Protein AF-A0A6A6L6F9-F1 (afdb_monomer_lite)

pLDDT: mean 71.96, std 20.96, range [25.17, 96.81]

Foldseek 3Di:
DDDDDDPDDDDPDLDPPDDDDDDDPDPCPRFDDDPQKTKDPWDDAPPDIDIDMDGDPDPADLKDKDWDWAALAPDNPADTDIDIGIFDGDPHNVLNVLCVVQLSVQLRHLCHVVRHHDPQSNQRSVVVSVVVVVVVVVVVCVVPPDDDDDDDGDDDDDDPLDCVDPVNVVVVCVVCVPDPPSDD

Organism: Hevea brasiliensis (NCBI:txid3981)

Radius of gyration: 21.28 Å; chains: 1; bounding box: 43×50×72 Å

Structure (mmCIF, N/CA/C/O backbone):
data_AF-A0A6A6L6F9-F1
#
_entry.id   AF-A0A6A6L6F9-F1
#
loop_
_atom_site.group_PDB
_atom_site.id
_atom_site.type_symbol
_atom_site.label_atom_id
_atom_site.label_alt_id
_atom_site.label_comp_id
_atom_site.label_asym_id
_atom_site.label_entity_id
_atom_site.label_seq_id
_atom_site.pdbx_PDB_ins_code
_atom_site.Cartn_x
_atom_site.Cartn_y
_atom_site.Cartn_z
_atom_site.occupancy
_atom_site.B_iso_or_equiv
_atom_site.auth_seq_id
_atom_site.auth_comp_id
_atom_site.auth_asym_id
_atom_site.auth_atom_id
_atom_site.pdbx_PDB_model_num
ATOM 1 N N . MET A 1 1 ? 24.048 13.902 35.502 1.00 36.66 1 MET A N 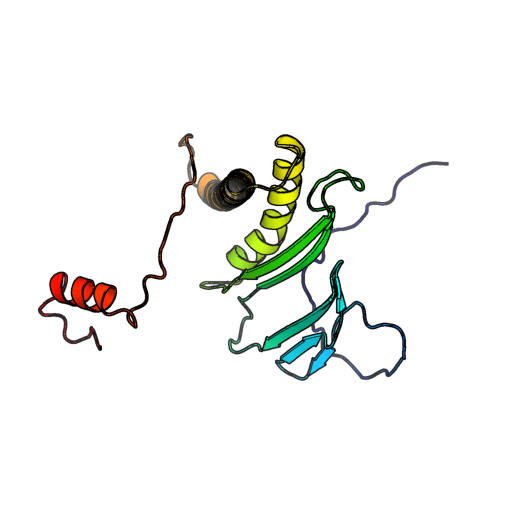1
ATOM 2 C CA . MET A 1 1 ? 22.699 13.418 35.144 1.00 36.66 1 MET A CA 1
ATOM 3 C C . MET A 1 1 ? 22.187 14.311 34.025 1.00 36.66 1 MET A C 1
ATOM 5 O O . MET A 1 1 ? 22.324 15.518 34.160 1.00 36.66 1 MET A O 1
ATOM 9 N N . VAL A 1 2 ? 21.656 13.693 32.963 1.00 32.69 2 VAL A N 1
ATOM 10 C CA . VAL A 1 2 ? 21.139 14.267 31.700 1.00 32.69 2 VAL A CA 1
ATOM 11 C C . VAL A 1 2 ? 22.195 14.807 30.720 1.00 32.69 2 VAL A C 1
ATOM 13 O O . VAL A 1 2 ? 22.786 15.854 30.943 1.00 32.69 2 VAL A O 1
ATOM 16 N N . SER A 1 3 ? 22.378 14.116 29.590 1.00 25.17 3 SER A N 1
ATOM 17 C CA . SER A 1 3 ? 21.984 14.681 28.291 1.00 25.17 3 SER A CA 1
ATOM 18 C C . SER A 1 3 ? 21.946 13.608 27.199 1.00 25.17 3 SER A C 1
ATOM 20 O O . SER A 1 3 ? 22.851 12.787 27.066 1.00 25.17 3 SER A O 1
ATOM 22 N N . ASN A 1 4 ? 20.834 13.629 26.469 1.00 33.66 4 ASN A N 1
ATOM 23 C CA . ASN A 1 4 ? 20.402 12.705 25.432 1.00 33.66 4 ASN A CA 1
ATOM 24 C C . ASN A 1 4 ? 21.404 12.617 24.278 1.00 33.66 4 ASN A C 1
ATOM 26 O O . ASN A 1 4 ? 21.709 13.621 23.636 1.00 33.66 4 ASN A O 1
ATOM 30 N N . THR A 1 5 ? 21.847 11.401 23.962 1.00 34.84 5 THR A N 1
ATOM 31 C CA . THR A 1 5 ? 22.550 11.137 22.705 1.00 34.84 5 THR A CA 1
ATOM 32 C C . THR A 1 5 ? 21.528 10.685 21.666 1.00 34.84 5 THR A C 1
ATOM 34 O O . THR A 1 5 ? 20.914 9.631 21.792 1.00 34.84 5 THR A O 1
ATOM 37 N N . LEU A 1 6 ? 21.324 11.570 20.693 1.00 34.16 6 LEU A N 1
ATOM 38 C CA . LEU A 1 6 ? 20.695 11.411 19.382 1.00 34.16 6 LEU A CA 1
ATOM 39 C C . LEU A 1 6 ? 20.474 9.945 18.927 1.00 34.16 6 LEU A C 1
ATOM 41 O O . LEU A 1 6 ? 21.418 9.253 18.547 1.00 34.16 6 LEU A O 1
ATOM 45 N N . MET A 1 7 ? 19.213 9.502 18.885 1.00 28.00 7 MET A N 1
ATOM 46 C CA . MET A 1 7 ? 18.790 8.324 18.116 1.00 28.00 7 MET A CA 1
ATOM 47 C C . MET A 1 7 ? 18.942 8.644 16.626 1.00 28.00 7 MET A C 1
ATOM 49 O O . MET A 1 7 ? 18.209 9.458 16.064 1.00 28.00 7 MET A O 1
ATOM 53 N N . ARG A 1 8 ? 19.943 8.036 15.991 1.00 27.67 8 ARG A N 1
ATOM 54 C CA . ARG A 1 8 ? 20.245 8.196 14.570 1.00 27.67 8 ARG A CA 1
ATOM 55 C C . ARG A 1 8 ? 19.386 7.233 13.737 1.00 27.67 8 ARG A C 1
ATOM 57 O O . ARG A 1 8 ? 19.675 6.048 13.698 1.00 27.67 8 ARG A O 1
ATOM 64 N N . ILE A 1 9 ? 18.368 7.796 13.085 1.00 31.53 9 ILE A N 1
ATOM 65 C CA . ILE A 1 9 ? 17.964 7.607 11.675 1.00 31.53 9 ILE A CA 1
ATOM 66 C C . ILE A 1 9 ? 17.888 6.153 11.142 1.00 31.53 9 ILE A C 1
ATOM 68 O O . ILE A 1 9 ? 18.901 5.557 10.793 1.00 31.53 9 ILE A O 1
ATOM 72 N N . VAL A 1 10 ? 16.632 5.700 10.991 1.00 38.12 10 VAL A N 1
ATOM 73 C CA . VAL A 1 10 ? 16.007 4.941 9.877 1.00 38.12 10 VAL A CA 1
ATOM 74 C C . VAL A 1 10 ? 16.667 3.635 9.400 1.00 38.12 10 VAL A C 1
ATOM 76 O O . VAL A 1 10 ? 17.710 3.650 8.752 1.00 38.12 10 VAL A O 1
ATOM 79 N N . ALA A 1 11 ? 15.937 2.522 9.561 1.00 35.16 11 ALA A N 1
ATOM 80 C CA . ALA A 1 11 ? 16.002 1.378 8.644 1.00 35.16 11 ALA A CA 1
ATOM 81 C C . ALA A 1 11 ? 14.700 0.533 8.630 1.00 35.16 11 ALA A C 1
ATOM 83 O O . ALA A 1 11 ? 14.687 -0.551 9.206 1.00 35.16 11 ALA A O 1
ATOM 84 N N . PRO A 1 12 ? 13.626 0.937 7.923 1.00 37.12 12 PRO A N 1
ATOM 85 C CA . PRO A 1 12 ? 12.671 0.006 7.336 1.00 37.12 12 PRO A CA 1
ATOM 86 C C . PRO A 1 12 ? 13.148 -0.288 5.908 1.00 37.12 12 PRO A C 1
ATOM 88 O O . PRO A 1 12 ? 12.525 0.068 4.915 1.00 37.12 12 PRO A O 1
ATOM 91 N N . CYS A 1 13 ? 14.363 -0.807 5.791 1.00 43.53 13 CYS A N 1
ATOM 92 C CA . CYS A 1 13 ? 14.878 -1.313 4.531 1.00 43.53 13 CYS A CA 1
ATOM 93 C C . CYS A 1 13 ? 15.575 -2.610 4.890 1.00 43.53 13 CYS A C 1
ATOM 95 O O . CYS A 1 13 ? 16.679 -2.595 5.437 1.00 43.53 13 CYS A O 1
ATOM 97 N N . TRP A 1 14 ? 14.868 -3.708 4.646 1.00 54.06 14 TRP A N 1
ATOM 98 C CA . TRP A 1 14 ? 15.396 -5.060 4.617 1.00 54.06 14 TRP A CA 1
ATOM 99 C C . TRP A 1 14 ? 16.682 -5.061 3.796 1.00 54.06 14 TRP A C 1
ATOM 101 O O . TRP A 1 14 ? 16.646 -5.016 2.572 1.00 54.06 14 TRP A O 1
ATOM 111 N N . LYS A 1 15 ? 17.834 -4.994 4.461 1.00 39.25 15 LYS A N 1
ATOM 112 C CA . LYS A 1 15 ? 19.122 -5.080 3.780 1.00 39.25 15 LYS A CA 1
ATOM 113 C C . LYS A 1 15 ? 19.480 -6.556 3.645 1.00 39.25 15 LYS A C 1
ATOM 115 O O . LYS A 1 15 ? 19.842 -7.145 4.663 1.00 39.25 15 LYS A O 1
ATOM 120 N N . PRO A 1 16 ? 19.515 -7.140 2.437 1.00 37.97 16 PRO A N 1
ATOM 121 C CA . PRO A 1 16 ? 20.423 -8.238 2.189 1.00 37.97 16 PRO A CA 1
ATOM 122 C C . PRO A 1 16 ? 21.801 -7.603 1.965 1.00 37.97 16 PRO A C 1
ATOM 124 O O . PRO A 1 16 ? 22.151 -7.189 0.863 1.00 37.97 16 PRO A O 1
ATOM 127 N N . SER A 1 17 ? 22.576 -7.435 3.038 1.00 36.22 17 SER A N 1
ATOM 128 C CA . SER A 1 17 ? 24.015 -7.216 2.884 1.00 36.22 17 SER A CA 1
ATOM 129 C C . SER A 1 17 ? 24.651 -8.593 2.821 1.00 36.22 17 SER A C 1
ATOM 131 O O . SER A 1 17 ? 24.705 -9.293 3.828 1.00 36.22 17 SER A O 1
ATOM 133 N N . VAL A 1 18 ? 25.074 -8.997 1.628 1.00 47.06 18 VAL A N 1
ATOM 134 C CA . VAL A 1 18 ? 25.782 -10.257 1.414 1.00 47.06 18 VAL A CA 1
ATOM 135 C C . VAL A 1 18 ? 27.144 -10.163 2.094 1.00 47.06 18 VAL A C 1
ATOM 137 O O . VAL A 1 18 ? 28.026 -9.492 1.573 1.00 47.06 18 VAL A O 1
ATOM 140 N N . GLU A 1 19 ? 27.317 -10.828 3.238 1.00 37.75 19 GLU A N 1
ATOM 141 C CA . GLU A 1 19 ? 28.622 -11.348 3.659 1.00 37.75 19 GLU A CA 1
ATOM 142 C C . GLU A 1 19 ? 28.497 -12.392 4.780 1.00 37.75 19 GLU A C 1
ATOM 144 O O . GLU A 1 19 ? 28.270 -12.062 5.938 1.00 37.75 19 GLU A O 1
ATOM 149 N N . GLY A 1 20 ? 28.712 -13.655 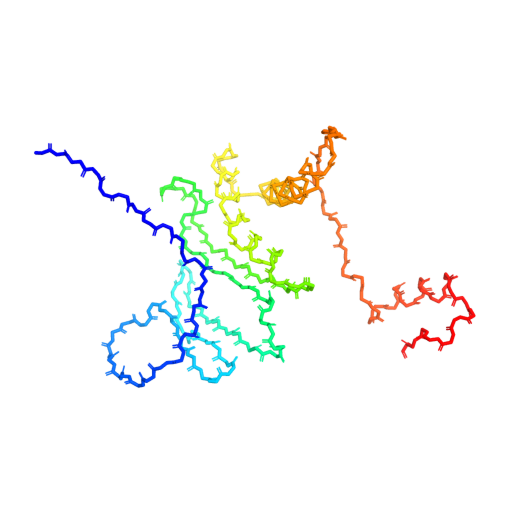4.393 1.00 38.69 20 GLY A N 1
ATOM 150 C CA . GLY A 1 20 ? 29.346 -14.683 5.222 1.00 38.69 20 GLY A CA 1
ATOM 151 C C . GLY A 1 20 ? 28.478 -15.395 6.260 1.00 38.69 20 GLY A C 1
ATOM 152 O O . GLY A 1 20 ? 28.082 -14.811 7.262 1.00 38.69 20 GLY A O 1
ATOM 153 N N . ASP A 1 21 ? 28.295 -16.699 6.033 1.00 46.38 21 ASP A N 1
ATOM 154 C CA . ASP A 1 21 ? 27.834 -17.719 6.982 1.00 46.38 21 ASP A CA 1
ATOM 155 C C . ASP A 1 21 ? 28.119 -17.396 8.455 1.00 46.38 21 ASP A C 1
ATOM 157 O O . ASP A 1 21 ? 29.271 -17.208 8.842 1.00 46.38 21 ASP A O 1
ATOM 161 N N . ASN A 1 22 ? 27.085 -17.482 9.296 1.00 35.72 22 ASN A N 1
ATOM 162 C CA . ASN A 1 22 ? 27.227 -18.027 10.643 1.00 35.72 22 ASN A CA 1
ATOM 163 C C . ASN A 1 22 ? 25.884 -18.551 11.158 1.00 35.72 22 ASN A C 1
ATOM 165 O O . ASN A 1 22 ? 24.969 -17.807 11.504 1.00 35.72 22 ASN A O 1
ATOM 169 N N . SER A 1 23 ? 25.802 -19.876 11.242 1.00 49.22 23 SER A N 1
ATOM 170 C CA . SER A 1 23 ? 24.746 -20.608 11.922 1.00 49.22 23 SER A CA 1
ATOM 171 C C . SER A 1 23 ? 24.711 -20.239 13.406 1.00 49.22 23 SER A C 1
ATOM 173 O O . SER A 1 23 ? 25.585 -20.663 14.160 1.00 49.22 23 SER A O 1
ATOM 175 N N . ASN A 1 24 ? 23.678 -19.525 13.846 1.00 35.84 24 ASN A N 1
ATOM 176 C CA . ASN A 1 24 ? 23.278 -19.529 15.248 1.00 35.84 24 ASN A CA 1
ATOM 177 C C . ASN A 1 24 ? 21.758 -19.634 15.358 1.00 35.84 24 ASN A C 1
ATOM 179 O O . ASN A 1 24 ? 21.006 -18.873 14.759 1.00 35.84 24 ASN A O 1
ATOM 183 N N . ARG A 1 25 ? 21.334 -20.645 16.121 1.00 45.62 25 ARG A N 1
ATOM 184 C CA . ARG A 1 25 ? 19.953 -20.926 16.510 1.00 45.62 25 ARG A CA 1
ATOM 185 C C . ARG A 1 25 ? 19.509 -19.884 17.534 1.00 45.62 25 ARG A C 1
ATOM 187 O O . ARG A 1 25 ? 19.535 -20.152 18.729 1.00 45.62 25 ARG A O 1
ATOM 194 N N . ASP A 1 26 ? 19.128 -18.714 17.059 1.00 41.56 26 ASP A N 1
ATOM 195 C CA . ASP A 1 26 ? 18.324 -17.762 17.815 1.00 41.56 26 ASP A CA 1
ATOM 196 C C . ASP A 1 26 ? 17.266 -17.218 16.853 1.00 41.56 26 ASP A C 1
ATOM 198 O O . ASP A 1 26 ? 17.545 -17.082 15.662 1.00 41.56 26 ASP A O 1
ATOM 202 N N . GLY A 1 27 ? 16.027 -17.054 17.318 1.00 46.06 27 GLY A N 1
ATOM 203 C CA . GLY A 1 27 ? 14.864 -16.812 16.457 1.00 46.06 27 GLY A CA 1
ATOM 204 C C . GLY A 1 27 ? 15.112 -15.672 15.469 1.00 46.06 27 GLY A C 1
ATOM 205 O O . GLY A 1 27 ? 15.237 -14.522 15.875 1.00 46.06 27 GLY A O 1
ATOM 206 N N . ASP A 1 28 ? 15.201 -16.005 14.180 1.00 49.97 28 ASP A N 1
ATOM 207 C CA . ASP A 1 28 ? 15.585 -15.086 13.110 1.00 49.97 28 ASP A CA 1
ATOM 208 C C . ASP A 1 28 ? 14.474 -14.050 12.875 1.00 49.97 28 ASP A C 1
ATOM 210 O O . ASP A 1 28 ? 13.543 -14.233 12.087 1.00 49.97 28 ASP A O 1
ATOM 214 N N . VAL A 1 29 ? 14.544 -12.950 13.628 1.00 55.34 29 VAL A N 1
ATOM 215 C CA . VAL A 1 29 ? 13.642 -11.798 13.499 1.00 55.34 29 VAL A CA 1
ATOM 216 C C . VAL A 1 29 ? 13.742 -11.194 12.087 1.00 55.34 29 VAL A C 1
ATOM 218 O O . VAL A 1 29 ? 12.752 -10.649 11.589 1.00 55.34 29 VAL A O 1
ATOM 221 N N . THR A 1 30 ? 14.894 -11.352 11.425 1.00 62.88 30 THR A N 1
ATOM 222 C CA . THR A 1 30 ? 15.343 -10.586 10.252 1.00 62.88 30 THR A CA 1
ATOM 223 C C . THR A 1 30 ? 15.203 -11.270 8.886 1.00 62.88 30 THR A C 1
ATOM 225 O O . THR A 1 30 ? 15.411 -10.604 7.872 1.00 62.88 30 THR A O 1
ATOM 228 N N . GLY A 1 31 ? 14.749 -12.524 8.822 1.00 68.75 31 GLY A N 1
ATOM 229 C CA . GLY A 1 31 ? 14.527 -13.239 7.557 1.00 68.75 31 GLY A CA 1
ATOM 230 C C . GLY A 1 31 ? 15.824 -13.674 6.861 1.00 68.75 31 GLY A C 1
ATOM 231 O O . GLY A 1 31 ? 16.912 -13.176 7.144 1.00 68.75 31 GLY A O 1
ATOM 232 N N . ARG A 1 32 ? 15.701 -14.618 5.926 1.00 79.56 32 ARG A N 1
ATOM 233 C CA . ARG A 1 32 ? 16.811 -15.282 5.231 1.00 79.56 32 ARG A CA 1
ATOM 234 C C . ARG A 1 32 ? 16.947 -14.777 3.801 1.00 79.56 32 ARG A C 1
ATOM 236 O O . ARG A 1 32 ? 15.955 -14.433 3.168 1.00 79.56 32 ARG A O 1
ATOM 243 N N . ALA A 1 33 ? 18.169 -14.785 3.278 1.00 80.00 33 ALA A N 1
ATOM 244 C CA . ALA A 1 33 ? 18.453 -14.474 1.881 1.00 80.00 33 ALA A CA 1
ATOM 245 C C . ALA A 1 33 ? 19.219 -15.629 1.216 1.00 80.00 33 ALA A C 1
ATOM 247 O O . ALA A 1 33 ? 20.174 -16.146 1.793 1.00 80.00 33 ALA A O 1
ATOM 248 N N . ASP A 1 34 ? 18.806 -16.004 0.009 1.00 79.69 34 ASP A N 1
ATOM 249 C CA . ASP A 1 34 ? 19.460 -16.959 -0.885 1.00 79.69 34 ASP A CA 1
ATOM 250 C C . ASP A 1 34 ? 19.534 -16.356 -2.299 1.00 79.69 34 ASP A C 1
ATOM 252 O O . ASP A 1 34 ? 18.560 -16.333 -3.055 1.00 79.69 34 ASP A O 1
ATOM 256 N N . GLY A 1 35 ? 20.688 -15.781 -2.644 1.00 84.00 35 GLY A N 1
ATOM 257 C CA . GLY A 1 35 ? 20.874 -15.066 -3.906 1.00 84.00 35 GLY A CA 1
ATOM 258 C C . GLY A 1 35 ? 19.913 -13.880 -4.055 1.00 84.00 35 GLY A C 1
ATOM 259 O O . GLY A 1 35 ? 20.002 -12.911 -3.306 1.00 84.00 35 GLY A O 1
ATOM 260 N N . LEU A 1 36 ? 19.019 -13.959 -5.046 1.00 82.44 36 LEU A N 1
ATOM 261 C CA . LEU A 1 36 ? 17.983 -12.953 -5.333 1.00 82.44 36 LEU A CA 1
ATOM 262 C C . LEU A 1 36 ? 16.676 -13.194 -4.558 1.00 82.44 36 LEU A C 1
ATOM 264 O O . LEU A 1 36 ? 15.754 -12.386 -4.654 1.00 82.44 36 LEU A O 1
ATOM 268 N N . LEU A 1 37 ? 16.574 -14.306 -3.829 1.00 79.00 37 LEU A N 1
ATOM 269 C CA . LEU A 1 37 ? 15.422 -14.651 -3.007 1.00 79.00 37 LEU A CA 1
ATOM 270 C C . LEU A 1 37 ? 15.667 -14.174 -1.574 1.00 79.00 37 LEU A C 1
ATOM 272 O O . LEU A 1 37 ? 16.640 -14.561 -0.934 1.00 79.00 37 LEU A O 1
ATOM 276 N N . TRP A 1 38 ? 14.742 -13.395 -1.034 1.00 83.94 38 TRP A N 1
ATOM 277 C CA . TRP A 1 38 ? 14.623 -13.161 0.398 1.00 83.94 38 TRP A CA 1
ATOM 278 C C . TRP A 1 38 ? 13.330 -13.796 0.892 1.00 83.94 38 TRP A C 1
ATOM 280 O O . TRP A 1 38 ? 12.307 -13.707 0.219 1.00 83.94 38 TRP A O 1
ATOM 290 N N . TYR A 1 39 ? 13.355 -14.454 2.045 1.00 77.06 39 TYR A N 1
ATOM 291 C CA . TYR A 1 39 ? 12.173 -15.101 2.596 1.00 77.06 39 TYR A CA 1
ATOM 292 C C . TYR A 1 39 ? 12.210 -15.217 4.116 1.00 77.06 39 TYR A C 1
ATOM 294 O O . TYR A 1 39 ? 13.258 -15.235 4.758 1.00 77.06 39 TYR A O 1
ATOM 302 N N . LYS A 1 40 ? 11.028 -15.349 4.704 1.00 77.56 40 LYS A N 1
ATOM 303 C CA . LYS A 1 40 ? 10.809 -15.644 6.113 1.00 77.56 40 LYS A CA 1
ATOM 304 C C . LYS A 1 40 ? 9.806 -16.783 6.195 1.00 77.56 40 LYS A C 1
ATOM 306 O O . LYS A 1 40 ? 8.633 -16.588 5.894 1.00 77.56 40 LYS A O 1
ATOM 311 N N . ASP A 1 41 ? 10.294 -17.959 6.586 1.00 66.56 41 ASP A N 1
ATOM 312 C CA . ASP A 1 41 ? 9.533 -19.217 6.568 1.00 66.56 41 ASP A CA 1
ATOM 313 C C . ASP A 1 41 ? 8.318 -19.216 7.500 1.00 66.56 41 ASP A C 1
ATOM 315 O O . ASP A 1 41 ? 7.309 -19.842 7.195 1.00 66.56 41 ASP A O 1
ATOM 319 N N . SER A 1 42 ? 8.418 -18.541 8.647 1.00 65.75 42 SER A N 1
ATOM 320 C CA . SER A 1 42 ? 7.373 -18.559 9.670 1.00 65.75 42 SER A CA 1
ATOM 321 C C . SER A 1 42 ? 7.541 -17.392 10.644 1.00 65.75 42 SER A C 1
ATOM 323 O O . SER A 1 42 ? 8.513 -17.335 11.405 1.00 65.75 42 SER A O 1
ATOM 325 N N . GLY A 1 43 ? 6.599 -16.457 10.639 1.00 68.00 43 GLY A N 1
ATOM 326 C CA . GLY A 1 43 ? 6.387 -15.493 11.713 1.00 68.00 43 GLY A CA 1
ATOM 327 C C . GLY A 1 43 ? 4.998 -15.659 12.324 1.00 68.00 43 GLY A C 1
ATOM 328 O O . GLY A 1 43 ? 4.128 -16.296 11.741 1.00 68.00 43 GLY A O 1
ATOM 329 N N . HIS A 1 44 ? 4.796 -15.097 13.513 1.00 66.44 44 HIS A N 1
ATOM 330 C CA . HIS A 1 44 ? 3.518 -15.171 14.221 1.00 66.44 44 HIS A CA 1
ATOM 331 C C . HIS A 1 44 ? 2.774 -13.840 14.114 1.00 66.44 44 HIS A C 1
ATOM 333 O O . HIS A 1 44 ? 3.373 -12.776 14.283 1.00 66.44 44 HIS A O 1
ATOM 339 N N . HIS A 1 45 ? 1.467 -13.905 13.877 1.00 72.50 45 HIS A N 1
ATOM 340 C CA . HIS A 1 45 ? 0.540 -12.788 14.042 1.00 72.50 45 HIS A CA 1
ATOM 341 C C . HIS A 1 45 ? -0.603 -13.208 14.986 1.00 72.50 45 HIS A C 1
ATOM 343 O O . HIS A 1 45 ? -0.667 -14.363 15.403 1.00 72.50 45 HIS A O 1
ATOM 349 N N . VAL A 1 46 ? -1.503 -12.290 15.360 1.00 64.81 46 VAL A N 1
ATOM 350 C CA . VAL A 1 46 ? -2.492 -12.514 16.447 1.00 64.81 46 VAL A CA 1
ATOM 351 C C . VAL A 1 46 ? -3.364 -13.773 16.252 1.00 64.81 46 VAL A C 1
ATOM 353 O O . VAL A 1 46 ? -3.809 -14.365 17.233 1.00 64.81 46 VAL A O 1
ATOM 356 N N . ASN A 1 47 ? -3.563 -14.225 15.007 1.00 69.25 47 ASN A N 1
ATOM 357 C CA . ASN A 1 47 ? -4.469 -15.325 14.664 1.00 69.25 47 ASN A CA 1
ATOM 358 C C . ASN A 1 47 ? -3.817 -16.459 13.848 1.00 69.25 47 ASN A C 1
ATOM 360 O O . ASN A 1 47 ? -4.546 -17.288 13.302 1.00 69.25 47 ASN A O 1
ATOM 364 N N . GLY A 1 48 ? -2.487 -16.523 13.739 1.00 75.75 48 GLY A N 1
ATOM 365 C CA . GLY A 1 48 ? -1.849 -17.575 12.946 1.00 75.75 48 GLY A CA 1
ATOM 366 C C . GLY A 1 48 ? -0.369 -17.370 12.654 1.00 75.75 48 GLY A C 1
ATOM 367 O O . GLY A 1 48 ? 0.308 -16.531 13.253 1.00 75.75 48 GLY A O 1
ATOM 368 N N . GLU A 1 49 ? 0.114 -18.171 11.711 1.00 81.50 49 GLU A N 1
ATOM 369 C CA . GLU A 1 49 ? 1.466 -18.103 11.169 1.00 81.50 49 GLU A CA 1
ATOM 370 C C . GLU A 1 49 ? 1.432 -17.487 9.770 1.00 81.50 49 GLU A C 1
ATOM 372 O O . GLU A 1 49 ? 0.490 -17.695 9.004 1.00 81.50 49 GLU A O 1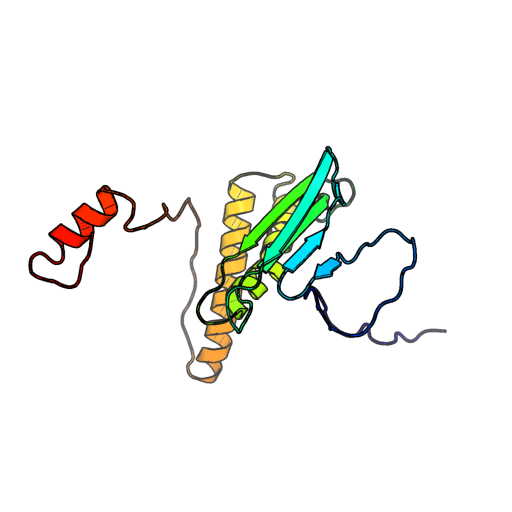
ATOM 377 N N . PHE A 1 50 ? 2.474 -16.742 9.424 1.00 78.38 50 PHE A N 1
ATOM 378 C CA . PHE A 1 50 ? 2.669 -16.211 8.082 1.00 78.38 50 PHE A CA 1
ATOM 379 C C . PHE A 1 50 ? 4.062 -16.566 7.575 1.00 78.38 50 PHE A C 1
ATOM 381 O O . PHE A 1 50 ? 5.007 -16.693 8.354 1.00 78.38 50 PHE A O 1
ATOM 388 N N . SER A 1 51 ? 4.202 -16.628 6.260 1.00 82.38 51 SER A N 1
ATOM 389 C CA . SER A 1 51 ? 5.489 -16.594 5.582 1.00 82.38 51 SER A CA 1
ATOM 390 C C . SER A 1 51 ? 5.479 -15.470 4.555 1.00 82.38 51 SER A C 1
ATOM 392 O O . SER A 1 51 ? 4.421 -15.018 4.113 1.00 82.38 51 SER A O 1
ATOM 394 N N . MET A 1 52 ? 6.655 -14.967 4.209 1.00 82.75 52 MET A N 1
ATOM 395 C CA . MET A 1 52 ? 6.798 -13.955 3.164 1.00 82.75 52 MET A CA 1
ATOM 396 C C . MET A 1 52 ? 8.049 -14.235 2.354 1.00 82.75 52 MET A C 1
ATOM 398 O O . MET A 1 52 ? 9.031 -14.735 2.895 1.00 82.75 52 MET A O 1
ATOM 402 N N . ALA A 1 53 ? 8.008 -13.915 1.068 1.00 83.81 53 ALA A N 1
ATOM 403 C CA . ALA A 1 53 ? 9.147 -14.038 0.180 1.00 83.81 53 ALA A CA 1
ATOM 404 C C . ALA A 1 53 ? 9.128 -12.921 -0.863 1.00 83.81 53 ALA A C 1
ATOM 406 O O . ALA A 1 53 ? 8.063 -12.467 -1.275 1.00 83.81 53 ALA A O 1
ATOM 407 N N . VAL A 1 54 ? 10.314 -12.499 -1.281 1.00 83.56 54 VAL A N 1
ATOM 408 C CA . VAL A 1 54 ? 10.556 -11.535 -2.352 1.00 83.56 54 VAL A CA 1
ATOM 409 C C . VAL A 1 54 ? 11.636 -12.128 -3.245 1.00 83.56 54 VAL A C 1
ATOM 411 O O . VAL A 1 54 ? 12.679 -12.550 -2.751 1.00 83.56 54 VAL A O 1
ATOM 414 N N . ILE A 1 55 ? 11.392 -12.172 -4.552 1.00 83.12 55 ILE A N 1
ATOM 415 C CA . ILE A 1 55 ? 12.391 -12.580 -5.542 1.00 83.12 55 ILE A CA 1
ATOM 416 C C . ILE A 1 55 ? 12.708 -11.361 -6.392 1.00 83.12 55 ILE A C 1
ATOM 418 O O . ILE A 1 55 ? 11.838 -10.836 -7.082 1.00 83.12 55 ILE A O 1
ATOM 422 N N . GLN A 1 56 ? 13.958 -10.918 -6.353 1.00 82.81 56 GLN A N 1
ATOM 423 C CA . GLN A 1 56 ? 14.413 -9.810 -7.174 1.00 82.81 56 GLN A CA 1
ATOM 424 C C . GLN A 1 56 ? 14.560 -10.262 -8.634 1.00 82.81 56 GLN A C 1
ATOM 426 O O . GLN A 1 56 ? 15.434 -11.063 -8.957 1.00 82.81 56 GLN A O 1
ATOM 431 N N . ALA A 1 57 ? 13.716 -9.725 -9.518 1.00 80.62 57 ALA A N 1
ATOM 432 C CA . ALA A 1 57 ? 13.788 -9.973 -10.962 1.00 80.62 57 ALA A CA 1
ATOM 433 C C . ALA A 1 57 ? 14.559 -8.877 -11.723 1.00 80.62 57 ALA A C 1
ATOM 435 O O . ALA A 1 57 ? 15.253 -9.165 -12.697 1.00 80.62 57 ALA A O 1
ATOM 436 N N . ASN A 1 58 ? 14.468 -7.627 -11.259 1.00 79.56 58 ASN A N 1
ATOM 437 C CA . ASN A 1 58 ? 15.101 -6.468 -11.886 1.00 79.56 58 ASN A CA 1
ATOM 438 C C . ASN A 1 58 ? 16.455 -6.144 -11.235 1.00 79.56 58 ASN A C 1
ATOM 440 O O . ASN A 1 58 ? 16.699 -6.454 -10.069 1.00 79.56 58 ASN A O 1
ATOM 444 N N . ASN A 1 59 ? 17.335 -5.447 -11.964 1.00 77.81 59 ASN A N 1
ATOM 445 C CA . ASN A 1 59 ? 18.625 -4.979 -11.426 1.00 77.81 59 ASN A CA 1
ATOM 446 C C . ASN A 1 59 ? 18.457 -4.088 -10.184 1.00 77.81 59 ASN A C 1
ATOM 448 O O . ASN A 1 59 ? 19.303 -4.098 -9.292 1.00 77.81 59 ASN A O 1
ATOM 452 N N . LEU A 1 60 ? 17.365 -3.325 -10.142 1.00 77.62 60 LEU A N 1
ATOM 453 C CA . LEU A 1 60 ? 16.926 -2.541 -8.999 1.00 77.62 60 LEU A CA 1
ATOM 454 C C . LEU A 1 60 ? 15.650 -3.183 -8.456 1.00 77.62 60 LEU A C 1
ATOM 456 O O . LEU A 1 60 ? 14.700 -3.372 -9.209 1.00 77.62 60 LEU A O 1
ATOM 460 N N . LEU A 1 61 ? 15.639 -3.535 -7.172 1.00 82.94 61 LEU A N 1
ATOM 461 C CA . LEU A 1 61 ? 14.428 -4.009 -6.512 1.00 82.94 61 LEU A CA 1
ATOM 462 C C . LEU A 1 61 ? 13.532 -2.803 -6.215 1.00 82.94 61 LEU A C 1
ATOM 464 O O . LEU A 1 61 ? 13.842 -1.998 -5.337 1.00 82.94 61 LEU A O 1
ATOM 468 N N . GLU A 1 62 ? 12.468 -2.662 -6.997 1.00 85.62 62 GLU A N 1
ATOM 469 C CA . GLU A 1 62 ? 11.489 -1.580 -6.861 1.00 85.62 62 GLU A CA 1
ATOM 470 C C . GLU A 1 62 ? 10.340 -1.980 -5.925 1.00 85.62 62 GLU A C 1
ATOM 472 O O . GLU A 1 62 ? 9.812 -1.133 -5.202 1.00 85.62 62 GLU A O 1
ATOM 477 N N . ASP A 1 63 ? 10.029 -3.276 -5.876 1.00 88.88 63 ASP A N 1
ATOM 478 C CA . ASP A 1 63 ? 8.980 -3.831 -5.032 1.00 88.88 63 ASP A CA 1
ATOM 479 C C . ASP A 1 63 ? 9.293 -3.677 -3.547 1.00 88.88 63 ASP A C 1
ATOM 481 O O . ASP A 1 63 ? 10.399 -3.949 -3.066 1.00 88.88 63 ASP A O 1
ATOM 485 N N . CYS A 1 64 ? 8.268 -3.305 -2.791 1.00 88.69 64 CYS A N 1
ATOM 486 C CA . CYS A 1 64 ? 8.300 -3.269 -1.340 1.00 88.69 64 CYS A CA 1
ATOM 487 C C . CYS A 1 64 ? 7.165 -4.132 -0.790 1.00 88.69 64 CYS A C 1
ATOM 489 O O . CYS A 1 64 ? 6.098 -4.255 -1.383 1.00 88.69 64 CYS A O 1
ATOM 491 N N . SER A 1 65 ? 7.344 -4.690 0.398 1.00 88.31 65 SER A N 1
ATOM 492 C CA . SER A 1 65 ? 6.232 -5.268 1.149 1.00 88.31 65 SER A CA 1
ATOM 493 C C . SER A 1 65 ? 6.332 -4.862 2.612 1.00 88.31 65 SER A C 1
ATOM 495 O O . SER A 1 65 ? 7.312 -4.259 3.040 1.00 88.31 65 SER A O 1
ATOM 497 N N . GLN A 1 66 ? 5.307 -5.126 3.400 1.00 88.31 66 GLN A N 1
ATOM 498 C CA . GLN A 1 66 ? 5.362 -4.957 4.843 1.00 88.31 66 GLN A CA 1
ATOM 499 C C . GLN A 1 66 ? 4.361 -5.880 5.504 1.00 88.31 66 GLN A C 1
ATOM 501 O O . GLN A 1 66 ? 3.337 -6.242 4.919 1.00 88.31 66 GLN A O 1
ATOM 506 N N . LEU A 1 67 ? 4.641 -6.199 6.757 1.00 86.50 67 LEU A N 1
ATOM 507 C CA . LEU A 1 67 ? 3.720 -6.921 7.597 1.00 86.50 67 LEU A CA 1
ATOM 508 C C . LEU A 1 67 ? 3.816 -6.387 9.013 1.00 86.50 67 LEU A C 1
ATOM 510 O O . LEU A 1 67 ? 4.879 -6.425 9.626 1.00 86.50 67 LEU A O 1
ATOM 514 N N . GLU A 1 68 ? 2.676 -5.964 9.530 1.00 85.88 68 GLU A N 1
ATOM 515 C CA . GLU A 1 68 ? 2.539 -5.451 10.881 1.00 85.88 68 GLU A CA 1
ATOM 516 C C . GLU A 1 68 ? 1.418 -6.218 11.572 1.00 85.88 68 GLU A C 1
ATOM 518 O O . GLU A 1 68 ? 0.331 -6.387 11.021 1.00 85.88 68 GLU A O 1
ATOM 523 N N . SER A 1 69 ? 1.669 -6.719 12.776 1.00 85.38 69 SER A N 1
ATOM 524 C CA . SER A 1 69 ? 0.665 -7.426 13.569 1.00 85.38 69 SER A CA 1
ATOM 525 C C . SER A 1 69 ? 0.669 -6.900 14.991 1.00 85.38 69 SER A C 1
ATOM 527 O O . SER A 1 69 ? 1.715 -6.865 15.632 1.00 85.38 69 SER A O 1
ATOM 529 N N . GLY A 1 70 ? -0.509 -6.555 15.502 1.00 86.75 70 GLY A N 1
ATOM 530 C CA . GLY A 1 70 ? -0.664 -5.973 16.830 1.00 86.75 70 GLY A CA 1
ATOM 531 C C . GLY A 1 70 ? -1.675 -4.825 16.823 1.00 86.75 70 GLY A C 1
ATOM 532 O O . GLY A 1 70 ? -2.632 -4.864 16.044 1.00 86.75 70 GLY A O 1
ATOM 533 N N . PRO A 1 71 ? -1.491 -3.796 17.669 1.00 89.62 71 PRO A N 1
ATOM 534 C CA . PRO A 1 71 ? -2.387 -2.648 17.712 1.00 89.62 71 PRO A CA 1
ATOM 535 C C . PRO A 1 71 ? -2.431 -1.915 16.364 1.00 89.62 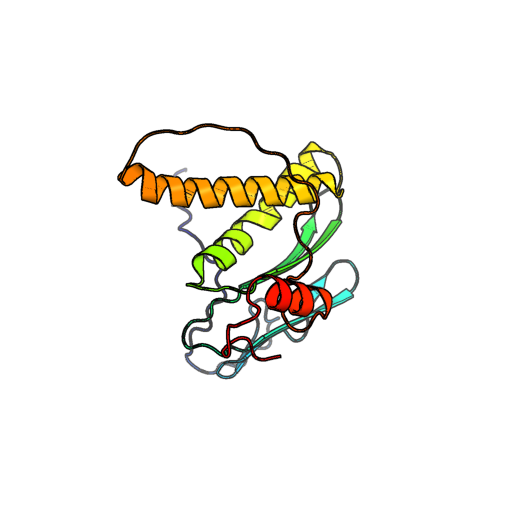71 PRO A C 1
ATOM 537 O O . PRO A 1 71 ? -1.428 -1.372 15.899 1.00 89.62 71 PRO A O 1
ATOM 540 N N . ILE A 1 72 ? -3.618 -1.833 15.757 1.00 91.12 72 ILE A N 1
ATOM 541 C CA . ILE A 1 72 ? -3.863 -1.066 14.522 1.00 91.12 72 ILE A CA 1
ATOM 542 C C . ILE A 1 72 ? -4.287 0.380 14.819 1.00 91.12 72 ILE A C 1
ATOM 544 O O . ILE A 1 72 ? -4.784 1.098 13.962 1.00 91.12 72 ILE A O 1
ATOM 548 N N . SER A 1 73 ? -4.085 0.823 16.057 1.00 92.31 73 SER A N 1
ATOM 549 C CA . SER A 1 73 ? -4.289 2.197 16.506 1.00 92.31 73 SER A CA 1
ATOM 550 C C . SER A 1 73 ? -3.046 2.669 17.261 1.00 92.31 73 SER A C 1
ATOM 552 O O . SER A 1 73 ? -2.209 1.854 17.644 1.00 92.31 73 SER A O 1
ATOM 554 N N . LEU A 1 74 ? -2.923 3.969 17.516 1.00 91.00 74 LEU A N 1
ATOM 555 C CA . LEU A 1 74 ? -1.835 4.520 18.337 1.00 91.00 74 LEU A CA 1
ATOM 556 C C . LEU A 1 74 ? -1.916 4.115 19.817 1.00 91.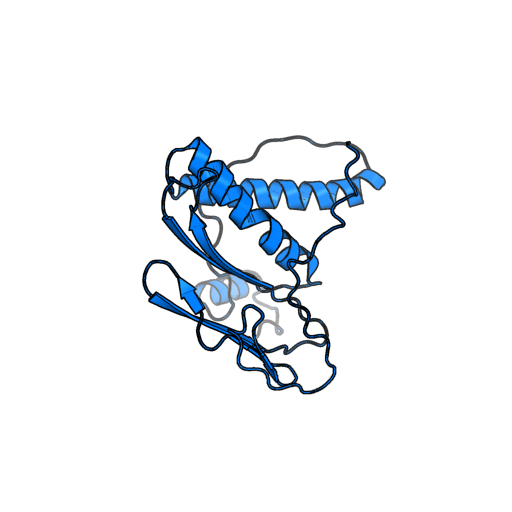00 74 LEU A C 1
ATOM 558 O O . LEU A 1 74 ? -0.942 4.270 20.547 1.00 91.00 74 LEU A O 1
ATOM 562 N N . LEU A 1 75 ? -3.070 3.623 20.275 1.00 87.56 75 LEU A N 1
ATOM 563 C CA . LEU A 1 75 ? -3.238 3.127 21.633 1.00 87.56 75 LEU A CA 1
ATOM 564 C C . LEU A 1 75 ? -2.951 1.623 21.670 1.00 87.56 75 LEU A C 1
ATOM 566 O O . LEU A 1 75 ? -3.613 0.849 20.980 1.00 87.56 75 LEU A O 1
ATOM 570 N N . GLU A 1 76 ? -2.021 1.209 22.530 1.00 83.31 76 GLU A N 1
ATOM 571 C CA . GLU A 1 76 ? -1.622 -0.199 22.704 1.00 83.31 76 GLU A CA 1
ATOM 572 C C . GLU A 1 76 ? -2.790 -1.111 23.122 1.00 83.31 76 GLU A C 1
ATOM 574 O O . GLU A 1 76 ? -2.858 -2.274 22.735 1.00 83.31 76 GLU A O 1
ATOM 579 N N . SER A 1 77 ? -3.760 -0.577 23.872 1.00 83.88 77 SER A N 1
ATOM 580 C CA . SER A 1 77 ? -4.994 -1.285 24.245 1.00 83.88 77 SER A CA 1
ATOM 581 C C . SER A 1 77 ? -6.099 -1.201 23.183 1.00 83.88 77 SER A C 1
ATOM 583 O O . SER A 1 77 ? -7.250 -1.528 23.468 1.00 83.88 77 SER A O 1
ATOM 585 N N . GLY A 1 78 ? -5.789 -0.667 22.004 1.00 83.25 78 GLY A N 1
ATOM 586 C CA . GLY A 1 78 ? -6.729 -0.477 20.910 1.00 83.25 78 GLY A CA 1
ATOM 587 C C . GLY A 1 78 ? -7.037 -1.763 20.135 1.00 83.25 78 GLY A C 1
ATOM 588 O O . GLY A 1 78 ? -6.619 -2.856 20.531 1.00 83.25 78 GLY A O 1
ATOM 589 N N . PRO A 1 79 ? -7.783 -1.650 19.020 1.00 86.25 79 PRO A N 1
ATOM 590 C CA . PRO A 1 79 ? -8.083 -2.791 18.165 1.00 86.25 79 PRO A CA 1
ATOM 591 C C . PRO A 1 79 ? -6.791 -3.466 17.697 1.00 86.25 79 PRO A C 1
ATOM 593 O O . PRO A 1 79 ? -5.842 -2.80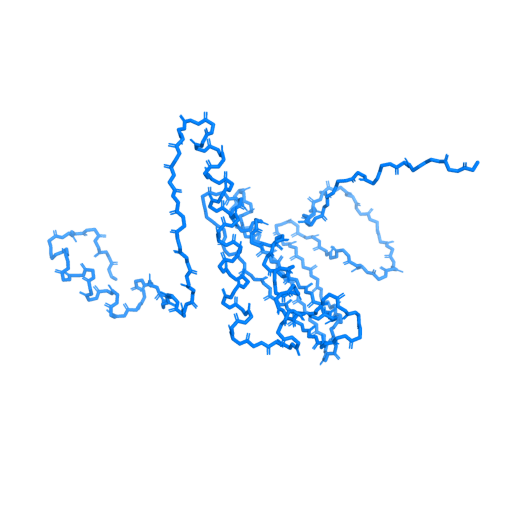3 17.281 1.00 86.25 79 PRO A O 1
ATOM 596 N N . GLN A 1 80 ? -6.769 -4.792 17.777 1.00 87.19 80 GLN A N 1
ATOM 597 C CA . GLN A 1 80 ? -5.680 -5.621 17.274 1.00 87.19 80 GLN A CA 1
ATOM 598 C C . GLN A 1 80 ? -5.985 -6.019 15.830 1.00 87.19 80 GLN A C 1
ATOM 600 O O . GLN A 1 80 ? -7.140 -6.275 15.482 1.00 87.19 80 GLN A O 1
ATOM 605 N N . GLY A 1 81 ? -4.960 -6.088 14.993 1.00 86.69 81 GLY A N 1
ATOM 606 C CA . GLY A 1 81 ? -5.103 -6.479 13.602 1.00 86.69 81 GLY A CA 1
ATOM 607 C C . GLY A 1 81 ? -3.785 -6.918 12.989 1.00 86.69 81 GLY A C 1
ATOM 608 O O . GLY A 1 81 ? -2.720 -6.827 13.599 1.00 86.69 81 GLY A O 1
ATOM 609 N N . THR A 1 82 ? -3.878 -7.401 11.759 1.00 86.88 82 THR A N 1
ATOM 610 C CA . THR A 1 82 ? -2.725 -7.711 10.920 1.00 86.88 82 THR A CA 1
ATOM 611 C C . THR A 1 82 ? -2.859 -6.900 9.639 1.00 86.88 82 THR A C 1
ATOM 613 O O . THR A 1 82 ? -3.890 -6.962 8.972 1.00 86.88 82 THR A O 1
ATOM 616 N N . PHE A 1 83 ? -1.837 -6.115 9.323 1.00 88.44 83 PHE A N 1
ATOM 617 C CA . PHE A 1 83 ? -1.727 -5.332 8.104 1.00 88.44 83 PHE A CA 1
ATOM 618 C C . PHE A 1 83 ? -0.652 -5.945 7.216 1.00 88.44 83 PHE A C 1
ATOM 620 O O . PHE A 1 83 ? 0.485 -6.112 7.650 1.00 88.44 83 PHE A O 1
ATOM 627 N N . VAL A 1 84 ? -1.014 -6.249 5.975 1.00 90.31 84 VAL A N 1
ATOM 628 C CA . VAL A 1 84 ? -0.106 -6.763 4.948 1.00 90.31 84 VAL A CA 1
ATOM 629 C C . VAL A 1 84 ? -0.115 -5.753 3.807 1.00 90.31 84 VAL A C 1
ATOM 631 O O . VAL A 1 84 ? -1.182 -5.437 3.283 1.00 90.31 84 VAL A O 1
ATOM 634 N N . GLY A 1 85 ? 1.056 -5.251 3.429 1.00 90.75 85 GLY A N 1
ATOM 635 C CA . GLY A 1 85 ? 1.227 -4.376 2.271 1.00 90.75 85 GLY A CA 1
ATOM 636 C C . GLY A 1 85 ? 2.147 -5.024 1.247 1.00 90.75 85 GLY A C 1
ATOM 637 O O . GLY A 1 85 ? 3.189 -5.562 1.615 1.00 90.75 85 GLY A O 1
ATOM 638 N N . ILE A 1 86 ? 1.764 -4.977 -0.025 1.00 91.62 86 ILE A N 1
ATOM 639 C CA . ILE A 1 86 ? 2.578 -5.404 -1.167 1.00 91.62 86 ILE A CA 1
ATOM 640 C C . ILE A 1 86 ? 2.493 -4.270 -2.183 1.00 91.62 86 ILE A C 1
ATOM 642 O O . ILE A 1 86 ? 1.395 -3.835 -2.530 1.00 91.62 86 ILE A O 1
ATOM 646 N N . TYR A 1 87 ? 3.643 -3.762 -2.598 1.00 91.00 87 TYR A N 1
ATOM 647 C CA . TYR A 1 87 ? 3.773 -2.556 -3.398 1.00 91.00 87 TYR A CA 1
ATOM 648 C C . TYR A 1 87 ? 4.677 -2.869 -4.586 1.00 91.00 87 TYR A C 1
ATOM 650 O O . TYR A 1 87 ? 5.883 -3.011 -4.405 1.00 91.00 87 TYR A O 1
ATOM 658 N N . ASP A 1 88 ? 4.079 -2.997 -5.766 1.00 88.50 88 ASP A N 1
ATOM 659 C CA . ASP A 1 88 ? 4.779 -3.157 -7.044 1.00 88.50 88 ASP A CA 1
ATOM 660 C C . ASP A 1 88 ? 5.326 -1.788 -7.469 1.00 88.50 88 ASP A C 1
ATOM 662 O O . ASP A 1 88 ? 4.566 -0.831 -7.670 1.00 88.50 88 ASP A O 1
ATOM 666 N N . GLY A 1 89 ? 6.650 -1.653 -7.457 1.00 87.25 89 GLY A N 1
ATOM 667 C CA . GLY A 1 89 ? 7.318 -0.387 -7.735 1.00 87.25 89 GLY A CA 1
ATOM 668 C C . GLY A 1 89 ? 7.665 -0.252 -9.214 1.00 87.25 89 GLY A C 1
ATOM 669 O O . GLY A 1 89 ? 8.130 -1.196 -9.839 1.00 87.25 89 GLY A O 1
ATOM 670 N N . HIS A 1 90 ? 7.524 0.951 -9.772 1.00 83.19 90 HIS A N 1
ATOM 671 C CA . HIS A 1 90 ? 7.924 1.227 -11.151 1.00 83.19 90 HIS A CA 1
ATOM 672 C C . HIS A 1 90 ? 8.513 2.632 -11.304 1.00 83.19 90 HIS A C 1
ATOM 674 O O . HIS A 1 90 ? 7.998 3.597 -10.736 1.00 83.19 90 HIS A O 1
ATOM 680 N N . GLY A 1 91 ? 9.565 2.762 -12.117 1.00 81.31 91 GLY A N 1
ATOM 681 C CA . GLY A 1 91 ? 10.235 4.045 -12.358 1.00 81.31 91 GLY A CA 1
ATOM 682 C C . GLY A 1 91 ? 11.153 4.474 -11.207 1.00 81.31 91 GLY A C 1
ATOM 683 O O . GLY A 1 91 ? 11.436 5.662 -11.047 1.00 81.31 91 GLY A O 1
ATOM 684 N N . GLY A 1 92 ? 11.617 3.509 -10.414 1.00 82.25 92 GLY A N 1
ATOM 685 C CA . GLY A 1 92 ? 12.384 3.661 -9.185 1.00 82.25 92 GLY A CA 1
ATOM 686 C C . GLY A 1 92 ? 11.627 3.142 -7.949 1.00 82.25 92 GLY A C 1
ATOM 687 O O . GLY A 1 92 ? 10.398 3.091 -7.935 1.00 82.25 92 GLY A O 1
ATOM 688 N N . PRO A 1 93 ? 12.337 2.809 -6.853 1.00 84.38 93 PRO A N 1
ATOM 689 C CA . PRO A 1 93 ? 11.739 2.269 -5.627 1.00 84.38 93 PRO A CA 1
ATOM 690 C C . PRO A 1 93 ? 11.035 3.334 -4.775 1.00 84.38 93 PRO A C 1
ATOM 692 O O . PRO A 1 93 ? 10.457 3.018 -3.739 1.00 84.38 93 PRO A O 1
ATOM 695 N N . GLU A 1 94 ? 11.128 4.614 -5.144 1.00 85.25 94 GLU A N 1
ATOM 696 C CA . GLU A 1 94 ? 10.795 5.727 -4.254 1.00 85.25 94 GLU A CA 1
ATOM 697 C C . GLU A 1 94 ? 9.315 5.771 -3.869 1.00 85.25 94 GLU A C 1
ATOM 699 O O . GLU A 1 94 ? 9.002 5.957 -2.694 1.00 85.25 94 GLU A O 1
ATOM 704 N N . ALA A 1 95 ? 8.404 5.537 -4.818 1.00 86.69 95 ALA A N 1
ATOM 705 C CA . ALA A 1 95 ? 6.968 5.519 -4.539 1.00 86.69 95 ALA A CA 1
ATOM 706 C C . ALA A 1 95 ? 6.578 4.330 -3.647 1.00 86.69 95 ALA A C 1
ATOM 708 O O . ALA A 1 95 ? 5.962 4.519 -2.597 1.00 86.69 95 ALA A O 1
ATOM 709 N N . ALA A 1 96 ? 6.999 3.115 -4.015 1.00 88.50 96 ALA A N 1
ATOM 710 C CA . ALA A 1 96 ? 6.739 1.904 -3.237 1.00 88.50 96 ALA A CA 1
ATOM 711 C C . ALA A 1 96 ? 7.311 2.019 -1.814 1.00 88.50 96 ALA A C 1
ATOM 713 O O . ALA A 1 96 ? 6.625 1.720 -0.832 1.00 88.50 96 ALA A O 1
ATOM 714 N N . ARG A 1 97 ? 8.531 2.553 -1.685 1.00 89.19 97 ARG A N 1
ATOM 715 C CA . ARG A 1 97 ? 9.181 2.814 -0.397 1.00 89.19 97 ARG A CA 1
ATOM 716 C C . ARG A 1 97 ? 8.459 3.885 0.414 1.00 89.19 97 ARG A C 1
ATOM 718 O O . ARG A 1 97 ? 8.350 3.751 1.632 1.00 89.19 97 ARG A O 1
ATOM 725 N N . PHE A 1 98 ? 7.963 4.939 -0.226 1.00 90.50 98 PHE A N 1
ATOM 726 C CA . PHE A 1 98 ? 7.206 5.973 0.468 1.00 90.50 98 PHE A CA 1
ATOM 727 C C . PHE A 1 98 ? 5.906 5.407 1.044 1.00 90.50 98 PHE A C 1
ATOM 729 O O . PHE A 1 98 ? 5.633 5.599 2.230 1.00 90.50 98 PHE A O 1
ATOM 736 N N . ILE A 1 99 ? 5.143 4.656 0.247 1.00 93.25 99 ILE A N 1
ATOM 737 C CA . ILE A 1 99 ? 3.908 4.007 0.707 1.00 93.25 99 ILE A CA 1
ATOM 738 C C . ILE A 1 99 ? 4.213 3.078 1.888 1.00 93.25 99 ILE A C 1
ATOM 740 O O . ILE A 1 99 ? 3.548 3.170 2.921 1.00 93.25 99 ILE A O 1
ATOM 744 N N . ASN A 1 100 ? 5.269 2.267 1.771 1.00 92.25 100 ASN A N 1
ATOM 745 C CA . ASN A 1 100 ? 5.725 1.349 2.812 1.00 92.25 100 ASN A CA 1
ATOM 746 C C . ASN A 1 100 ? 5.948 2.025 4.178 1.00 92.25 100 ASN A C 1
ATOM 748 O O . ASN A 1 100 ? 5.623 1.477 5.227 1.00 92.25 100 ASN A O 1
ATOM 752 N N . GLN A 1 101 ? 6.481 3.246 4.163 1.00 92.50 101 GLN A N 1
ATOM 753 C CA . GLN A 1 101 ? 6.825 3.987 5.376 1.00 92.50 101 GLN A CA 1
ATOM 754 C C . GLN A 1 101 ? 5.649 4.749 5.997 1.00 92.50 101 GLN A C 1
ATOM 756 O O . GLN A 1 101 ? 5.699 5.065 7.184 1.00 92.50 101 GLN A O 1
ATOM 761 N N . HIS A 1 102 ? 4.613 5.078 5.220 1.00 94.44 102 HIS A N 1
ATOM 762 C CA . HIS A 1 102 ? 3.600 6.055 5.639 1.00 94.44 102 HIS A CA 1
ATOM 763 C C . HIS A 1 102 ? 2.186 5.481 5.727 1.00 94.44 102 HIS A C 1
ATOM 765 O O . HIS A 1 102 ? 1.411 5.916 6.581 1.00 94.44 102 HIS A O 1
ATOM 771 N N . LEU A 1 103 ? 1.831 4.506 4.883 1.00 95.88 103 LEU A N 1
ATOM 772 C CA . LEU A 1 103 ? 0.446 4.045 4.772 1.00 95.88 103 LEU A CA 1
ATOM 773 C C . LEU A 1 103 ? -0.066 3.441 6.084 1.00 95.88 103 LEU A C 1
ATOM 775 O O . LEU A 1 103 ? -1.143 3.808 6.555 1.00 95.88 103 LEU A O 1
ATOM 779 N N . PHE A 1 104 ? 0.713 2.559 6.710 1.00 95.50 104 PHE A N 1
ATOM 780 C CA . PHE A 1 104 ? 0.300 1.921 7.960 1.00 95.50 104 PHE A CA 1
ATOM 781 C C . PHE A 1 104 ? 0.243 2.897 9.141 1.00 95.50 104 PHE A C 1
ATOM 783 O O . PHE A 1 104 ? -0.702 2.851 9.927 1.00 95.50 104 PHE A O 1
ATOM 790 N N . GLU A 1 105 ? 1.177 3.844 9.231 1.00 95.38 105 GLU A N 1
ATOM 791 C CA . GLU A 1 105 ? 1.134 4.888 10.262 1.00 95.38 105 GLU A CA 1
ATOM 792 C C . GLU A 1 105 ? -0.100 5.786 10.109 1.00 95.38 105 GLU A C 1
ATOM 794 O O . GLU A 1 105 ? -0.778 6.102 11.092 1.00 95.38 105 GLU A O 1
ATOM 799 N N . ASN A 1 106 ? -0.471 6.122 8.871 1.00 96.81 106 ASN A N 1
ATOM 800 C CA . ASN A 1 106 ? -1.712 6.836 8.591 1.00 96.81 106 ASN A CA 1
ATOM 801 C C . ASN A 1 106 ? -2.951 6.002 8.963 1.00 96.81 106 ASN A C 1
ATOM 803 O O . ASN A 1 106 ? -3.889 6.544 9.552 1.00 96.81 106 ASN A O 1
ATOM 807 N N . ILE A 1 107 ? -2.952 4.687 8.711 1.00 95.75 107 ILE A N 1
ATOM 808 C CA . ILE A 1 107 ? -4.023 3.785 9.174 1.00 95.75 107 ILE A CA 1
ATOM 809 C C . ILE A 1 107 ? -4.130 3.812 10.703 1.00 95.75 107 ILE A C 1
ATOM 811 O O . ILE A 1 107 ? -5.237 3.967 11.226 1.00 95.75 107 ILE A O 1
ATOM 815 N N . LYS A 1 108 ? -3.009 3.717 11.431 1.00 95.38 108 LYS A N 1
ATOM 816 C CA . LYS A 1 108 ? -3.005 3.776 12.904 1.00 95.38 108 LYS A CA 1
ATOM 817 C C . LYS A 1 108 ? -3.565 5.091 13.421 1.00 95.38 108 LYS A C 1
ATOM 819 O O . LYS A 1 108 ? -4.405 5.092 14.324 1.00 95.38 108 LYS A O 1
ATOM 824 N N . LYS A 1 109 ? -3.131 6.200 12.823 1.00 96.38 109 LYS A N 1
ATOM 825 C CA . LYS A 1 109 ? -3.610 7.545 13.143 1.00 96.38 109 LYS A CA 1
ATOM 826 C C . LYS A 1 109 ? -5.124 7.655 12.958 1.00 96.38 109 LYS A C 1
ATOM 828 O O . LYS A 1 109 ? -5.829 7.989 13.909 1.00 96.38 109 LYS A O 1
ATOM 833 N N . PHE A 1 110 ? -5.637 7.337 11.771 1.00 96.31 110 PHE A N 1
ATOM 834 C CA . PHE A 1 110 ? -7.063 7.502 11.486 1.00 96.31 110 PHE A CA 1
ATOM 835 C C . PHE A 1 110 ? -7.935 6.507 12.254 1.00 96.31 110 PHE A C 1
ATOM 837 O O . PHE A 1 110 ? -9.011 6.892 12.700 1.00 96.31 110 PHE A O 1
ATOM 844 N N . THR A 1 111 ? -7.454 5.286 12.513 1.00 95.31 111 THR A N 1
ATOM 845 C CA . THR A 1 111 ? -8.133 4.329 13.406 1.00 95.31 111 THR A CA 1
ATOM 846 C C . THR A 1 111 ? -8.311 4.904 14.810 1.00 95.31 111 THR A C 1
ATOM 848 O O . THR A 1 111 ? -9.371 4.734 15.416 1.00 95.31 111 THR A O 1
ATOM 851 N N . SER A 1 112 ? -7.292 5.590 15.342 1.00 94.06 112 SER A N 1
ATOM 852 C CA . SER A 1 112 ? -7.390 6.269 16.638 1.00 94.06 112 SER A CA 1
ATOM 853 C C . SER A 1 112 ? -8.393 7.421 16.617 1.00 94.06 112 SER A C 1
ATOM 855 O O . SER A 1 112 ? -9.155 7.567 17.568 1.00 94.06 112 SER A O 1
ATOM 857 N N . GLU A 1 113 ? -8.439 8.209 15.542 1.00 94.00 113 GLU A N 1
ATOM 858 C CA . GLU A 1 113 ? -9.382 9.329 15.407 1.00 94.00 113 GLU A CA 1
ATOM 859 C C . GLU A 1 113 ? -10.843 8.849 15.329 1.00 94.00 113 GLU A C 1
ATOM 861 O O . GLU A 1 113 ? -11.725 9.400 15.994 1.00 94.00 113 GLU A O 1
ATOM 866 N N . THR A 1 114 ? -11.112 7.784 14.571 1.00 89.94 114 THR A N 1
ATOM 867 C CA . THR A 1 114 ? -12.462 7.216 14.400 1.00 89.94 114 THR A CA 1
ATOM 868 C C . THR A 1 114 ? -12.841 6.191 15.469 1.00 89.94 114 THR A C 1
ATOM 870 O O . THR A 1 114 ? -13.962 5.686 15.443 1.00 89.94 114 THR A O 1
ATOM 873 N N . HIS A 1 115 ? -11.943 5.896 16.417 1.00 88.50 115 HIS A N 1
ATOM 874 C CA . HIS A 1 115 ? -12.116 4.889 17.473 1.00 88.50 115 HIS A CA 1
ATOM 875 C C . HIS A 1 115 ? -12.399 3.473 16.936 1.00 88.50 115 HIS A C 1
ATOM 877 O O . HIS A 1 115 ? -13.123 2.690 17.552 1.00 88.50 115 HIS A O 1
ATOM 883 N N . GLY A 1 116 ? -11.823 3.128 15.783 1.00 89.00 116 GLY A N 1
ATOM 884 C CA . GLY A 1 116 ? -12.003 1.819 15.160 1.00 89.00 116 GLY A CA 1
ATOM 885 C C . GLY A 1 116 ? -11.677 1.800 13.671 1.00 89.00 116 GLY A C 1
ATOM 886 O O . GLY A 1 116 ? -11.706 2.832 13.003 1.00 89.00 116 GLY A O 1
ATOM 887 N N . MET A 1 117 ? -11.373 0.608 13.157 1.00 90.81 117 MET A N 1
ATOM 888 C CA . MET A 1 117 ? -11.028 0.386 11.752 1.00 90.81 117 MET A CA 1
ATOM 889 C C . MET A 1 117 ? -12.289 0.370 10.880 1.00 90.81 117 MET A C 1
ATOM 891 O O . MET A 1 117 ? -13.293 -0.248 11.233 1.00 90.81 117 MET A O 1
ATOM 895 N N . SER A 1 118 ? -12.244 1.038 9.729 1.00 92.38 118 SER A N 1
ATOM 896 C CA . SER A 1 118 ? -13.355 1.089 8.771 1.00 92.38 118 SER A CA 1
ATOM 897 C C . SER A 1 118 ? -12.853 1.383 7.354 1.00 92.38 118 SER A C 1
ATOM 899 O O . SER A 1 118 ? -11.700 1.764 7.163 1.00 92.38 118 SER A O 1
ATOM 901 N N . ALA A 1 119 ? -13.723 1.255 6.349 1.00 93.25 119 ALA A N 1
ATOM 902 C CA . ALA A 1 119 ? -13.384 1.637 4.975 1.00 93.25 119 ALA A CA 1
ATOM 903 C C . ALA A 1 119 ? -13.005 3.129 4.852 1.00 93.25 119 ALA A C 1
ATOM 905 O O . ALA A 1 119 ? -12.127 3.483 4.072 1.00 93.25 119 ALA A O 1
ATOM 906 N N . ASP A 1 120 ? -13.622 4.001 5.657 1.00 93.50 120 ASP A N 1
ATOM 907 C CA . ASP A 1 120 ? -13.297 5.432 5.700 1.00 93.50 120 ASP A CA 1
ATOM 908 C C . ASP A 1 120 ? -11.875 5.686 6.226 1.00 93.50 120 ASP A C 1
ATOM 910 O O . ASP A 1 120 ? -11.158 6.516 5.675 1.00 93.50 120 ASP A O 1
ATOM 914 N N . VAL A 1 121 ? -11.431 4.920 7.229 1.00 95.06 121 VAL A N 1
ATOM 915 C CA . VAL A 1 121 ? -10.049 4.971 7.740 1.00 95.06 121 VAL A CA 1
ATOM 916 C C . VAL A 1 121 ? -9.047 4.623 6.647 1.00 95.06 121 VAL A C 1
ATOM 918 O O . VAL A 1 121 ? -8.061 5.337 6.480 1.00 95.06 121 VAL A O 1
ATOM 921 N N . ILE A 1 122 ? -9.312 3.557 5.886 1.00 93.31 122 ILE A N 1
ATOM 922 C CA . ILE A 1 122 ? -8.449 3.138 4.778 1.00 93.31 122 ILE A CA 1
ATOM 923 C C . ILE A 1 122 ? -8.385 4.254 3.729 1.00 93.31 122 ILE A C 1
ATOM 925 O O . ILE A 1 122 ? -7.294 4.703 3.391 1.00 93.31 122 ILE A O 1
ATOM 929 N N . ASN A 1 123 ? -9.535 4.772 3.287 1.00 93.31 123 ASN A N 1
ATOM 930 C CA . ASN A 1 123 ? -9.588 5.861 2.306 1.00 93.31 123 ASN A CA 1
ATOM 931 C C . ASN A 1 123 ? -8.818 7.103 2.774 1.00 93.31 123 ASN A C 1
ATOM 933 O O . ASN A 1 123 ? -8.020 7.653 2.019 1.00 93.31 123 ASN A O 1
ATOM 937 N N . LYS A 1 124 ? -9.006 7.528 4.027 1.00 94.69 124 LYS A N 1
ATOM 938 C CA . LYS A 1 124 ? -8.273 8.664 4.604 1.00 94.69 124 LYS A CA 1
ATOM 939 C C . LYS A 1 124 ? -6.773 8.410 4.674 1.00 94.69 124 LYS A C 1
ATOM 941 O O . LYS A 1 124 ? -5.996 9.315 4.382 1.00 94.69 124 LYS A O 1
ATOM 946 N N . ALA A 1 125 ? -6.361 7.198 5.039 1.00 95.75 125 ALA A N 1
ATOM 947 C CA . ALA A 1 125 ? -4.952 6.848 5.116 1.00 95.75 125 ALA A CA 1
ATOM 948 C C . ALA A 1 125 ? -4.275 6.866 3.743 1.00 95.75 125 ALA A C 1
ATOM 950 O O . ALA A 1 125 ? -3.182 7.420 3.614 1.00 95.75 125 ALA A O 1
ATOM 951 N N . PHE A 1 126 ? -4.940 6.327 2.719 1.00 93.88 126 PHE A N 1
ATOM 952 C CA . PHE A 1 126 ? -4.471 6.406 1.338 1.00 93.88 126 PHE A CA 1
ATOM 953 C C . PHE A 1 126 ? -4.353 7.856 0.870 1.00 93.88 126 PHE A C 1
ATOM 955 O O . PHE A 1 126 ? -3.277 8.247 0.429 1.00 93.88 126 PHE A O 1
ATOM 962 N N . LEU A 1 127 ? -5.391 8.676 1.066 1.00 91.88 127 LEU A N 1
ATOM 963 C CA . LEU A 1 127 ? -5.353 10.100 0.709 1.00 91.88 127 LEU A CA 1
ATOM 964 C C . LEU A 1 127 ? -4.224 10.858 1.382 1.00 91.88 127 LEU A C 1
ATOM 966 O O . LEU A 1 127 ? -3.520 11.610 0.726 1.00 91.88 127 LEU A O 1
ATOM 970 N N . ALA A 1 128 ? -4.057 10.682 2.692 1.00 92.94 128 ALA A N 1
ATOM 971 C CA . ALA A 1 128 ? -3.005 11.368 3.426 1.00 92.94 128 ALA A CA 1
ATOM 972 C C . ALA A 1 128 ? -1.615 10.927 2.949 1.00 92.94 128 ALA A C 1
ATOM 974 O O . ALA A 1 128 ? -0.686 11.730 2.923 1.00 92.94 128 ALA A O 1
ATOM 975 N N . THR A 1 129 ? -1.474 9.658 2.560 1.00 93.25 129 THR A N 1
ATOM 976 C CA . THR A 1 129 ? -0.231 9.126 1.991 1.00 93.25 129 THR A CA 1
ATOM 977 C C . THR A 1 129 ? 0.030 9.730 0.612 1.00 93.25 129 THR A C 1
ATOM 979 O O . THR A 1 129 ? 1.129 10.215 0.363 1.00 93.25 129 THR A O 1
ATOM 982 N N . GLU A 1 130 ? -0.978 9.776 -0.257 1.00 88.94 130 GLU A N 1
ATOM 983 C CA . GLU A 1 130 ? -0.888 10.388 -1.584 1.00 88.94 130 GLU A CA 1
ATOM 984 C C . GLU A 1 130 ? -0.603 11.892 -1.499 1.00 88.94 130 GLU A C 1
ATOM 986 O O . GLU A 1 130 ? 0.337 12.373 -2.124 1.00 88.94 130 GLU A O 1
ATOM 991 N N . GLU A 1 131 ? -1.342 12.634 -0.673 1.00 87.50 131 GLU A N 1
ATOM 992 C CA . GLU A 1 131 ? -1.135 14.069 -0.461 1.00 87.50 131 GLU A CA 1
ATOM 993 C C . GLU A 1 131 ? 0.278 14.353 0.063 1.00 87.50 131 GLU A C 1
ATOM 995 O O . GLU A 1 131 ? 0.932 15.285 -0.409 1.00 87.50 131 GLU A O 1
ATOM 1000 N N . ALA A 1 132 ? 0.785 13.541 0.997 1.00 88.25 132 ALA A N 1
ATOM 1001 C CA . ALA A 1 132 ? 2.148 13.676 1.505 1.00 88.25 132 ALA A CA 1
ATOM 1002 C C . ALA A 1 132 ? 3.199 13.361 0.429 1.00 88.25 132 ALA A C 1
ATOM 1004 O O . ALA A 1 132 ? 4.169 14.108 0.292 1.00 88.25 132 ALA A O 1
ATOM 1005 N N . PHE A 1 133 ? 2.997 12.306 -0.364 1.00 86.44 133 PHE A N 1
ATOM 1006 C CA . PHE A 1 133 ? 3.894 11.946 -1.463 1.00 86.44 133 PHE A CA 1
ATOM 1007 C C . PHE A 1 133 ? 3.935 13.037 -2.538 1.00 86.44 133 PHE A C 1
ATOM 1009 O O . PHE A 1 133 ? 5.006 13.501 -2.931 1.00 86.44 133 PHE A O 1
ATOM 1016 N N . LEU A 1 134 ? 2.764 13.519 -2.960 1.00 81.81 134 LEU A N 1
ATOM 1017 C CA . LEU A 1 134 ? 2.641 14.627 -3.900 1.00 81.81 134 LEU A CA 1
ATOM 1018 C C . LEU A 1 134 ? 3.222 15.909 -3.320 1.00 81.81 134 LEU A C 1
ATOM 1020 O O . LEU A 1 134 ? 3.852 16.652 -4.056 1.00 81.81 134 LEU A O 1
ATOM 1024 N N . SER A 1 135 ? 3.088 16.158 -2.017 1.00 79.19 135 SER A N 1
ATOM 1025 C CA . SER A 1 135 ? 3.719 17.307 -1.361 1.00 79.19 135 SER A CA 1
ATOM 1026 C C . SER A 1 135 ? 5.247 17.224 -1.378 1.00 79.19 135 SER A C 1
ATOM 1028 O O . SER A 1 135 ? 5.897 18.263 -1.472 1.00 79.19 135 SER A O 1
ATOM 1030 N N . LEU A 1 136 ? 5.842 16.025 -1.338 1.00 71.44 136 LEU A N 1
ATOM 1031 C CA . LEU A 1 136 ? 7.284 15.847 -1.551 1.00 71.44 136 LEU A CA 1
ATOM 1032 C C . LEU A 1 136 ? 7.685 16.123 -3.000 1.00 71.44 136 LEU A C 1
ATOM 1034 O O . LEU A 1 136 ? 8.650 16.851 -3.229 1.00 71.44 136 LEU A O 1
ATOM 1038 N N . GLY A 1 137 ? 6.918 15.609 -3.965 1.00 58.22 137 GLY A N 1
ATOM 1039 C CA . GLY A 1 137 ? 7.117 15.919 -5.383 1.00 58.22 137 GLY A CA 1
ATOM 1040 C C . GLY A 1 137 ? 6.947 17.413 -5.657 1.00 58.22 137 GLY A C 1
ATOM 1041 O O . GLY A 1 137 ? 7.749 18.024 -6.351 1.00 58.22 137 GLY A O 1
ATOM 1042 N N . ILE A 1 138 ? 5.965 18.043 -5.021 1.00 53.22 138 ILE A N 1
ATOM 1043 C CA . ILE A 1 138 ? 5.739 19.481 -5.036 1.00 53.22 138 ILE A CA 1
ATOM 1044 C C . ILE A 1 138 ? 6.864 20.211 -4.298 1.00 53.22 138 ILE A C 1
ATOM 1046 O O . ILE A 1 138 ? 7.169 21.299 -4.723 1.00 53.22 138 ILE A O 1
ATOM 1050 N N . LEU A 1 139 ? 7.546 19.680 -3.278 1.00 50.06 139 LEU A N 1
ATOM 1051 C CA . LEU A 1 139 ? 8.738 20.318 -2.682 1.00 50.06 139 LEU A CA 1
ATOM 1052 C C . LEU A 1 139 ? 9.961 20.245 -3.610 1.00 50.06 139 LEU A C 1
ATOM 1054 O O . LEU A 1 139 ? 10.695 21.228 -3.733 1.00 50.06 139 LEU A O 1
ATOM 1058 N N . GLU A 1 140 ? 10.143 19.129 -4.314 1.00 50.16 140 GLU A N 1
ATOM 1059 C CA . GLU A 1 140 ? 11.155 18.982 -5.368 1.00 50.16 140 GLU A CA 1
ATOM 1060 C C . GLU A 1 140 ? 10.860 19.913 -6.565 1.00 50.16 140 GLU A C 1
ATOM 1062 O O . GLU A 1 140 ? 11.764 20.537 -7.127 1.00 50.16 140 GLU A O 1
ATOM 1067 N N . TRP A 1 141 ? 9.577 20.106 -6.892 1.00 41.81 141 TRP A N 1
ATOM 1068 C CA . TRP A 1 141 ? 9.096 21.030 -7.925 1.00 41.81 141 TRP A CA 1
ATOM 1069 C C . TRP A 1 141 ? 8.927 22.492 -7.457 1.00 41.81 141 TRP A C 1
ATOM 1071 O O . TRP A 1 141 ? 9.050 23.387 -8.285 1.00 41.81 141 TRP A O 1
ATOM 1081 N N . LEU A 1 142 ? 8.715 22.788 -6.170 1.00 41.25 142 LEU A N 1
ATOM 1082 C CA . LEU A 1 142 ? 8.598 24.131 -5.555 1.00 41.25 142 LEU A CA 1
ATOM 1083 C C . LEU A 1 142 ? 9.969 24.717 -5.234 1.00 41.25 142 LEU A C 1
ATOM 1085 O O . LEU A 1 142 ? 10.110 25.936 -5.202 1.00 41.25 142 LEU A O 1
ATOM 1089 N N . GLY A 1 143 ? 11.002 23.876 -5.114 1.00 48.38 143 GLY A N 1
ATOM 1090 C CA . GLY A 1 143 ? 12.376 24.307 -5.376 1.00 48.38 143 GLY A CA 1
ATOM 1091 C C . GLY A 1 143 ? 12.533 24.919 -6.778 1.00 48.38 143 GLY A C 1
ATOM 1092 O O . GLY A 1 143 ? 13.516 25.613 -7.038 1.00 48.38 143 GLY A O 1
ATOM 1093 N N . ARG A 1 144 ? 11.549 24.710 -7.670 1.00 49.47 144 ARG A N 1
ATOM 1094 C CA . ARG A 1 144 ? 11.459 25.336 -8.987 1.00 49.47 144 ARG A CA 1
ATOM 1095 C C . ARG A 1 144 ? 10.297 26.318 -9.182 1.00 49.47 144 ARG A C 1
ATOM 1097 O O . ARG A 1 144 ? 10.582 27.315 -9.829 1.00 49.47 144 ARG A O 1
ATOM 1104 N N . LEU A 1 145 ? 9.064 26.152 -8.683 1.00 40.03 145 LEU A N 1
ATOM 1105 C CA . LEU A 1 145 ? 7.990 27.153 -8.879 1.00 40.03 145 LEU A CA 1
ATOM 1106 C C . LEU A 1 145 ? 6.831 27.092 -7.861 1.00 40.03 145 LEU A C 1
ATOM 1108 O O . LEU A 1 145 ? 6.205 26.056 -7.684 1.00 40.03 145 LEU A O 1
ATOM 1112 N N . ASP A 1 146 ? 6.527 28.261 -7.287 1.00 44.88 146 ASP A N 1
ATOM 1113 C CA . ASP A 1 146 ? 5.487 28.619 -6.307 1.00 44.88 146 ASP A CA 1
ATOM 1114 C C . ASP A 1 146 ? 4.024 28.436 -6.806 1.00 44.88 146 ASP A C 1
ATOM 1116 O O . ASP A 1 146 ? 3.712 28.809 -7.938 1.00 44.88 146 ASP A O 1
ATOM 1120 N N . LYS A 1 147 ? 3.128 28.004 -5.892 1.00 47.66 147 LYS A N 1
ATOM 1121 C CA . LYS A 1 147 ? 1.631 27.972 -5.917 1.00 47.66 147 LYS A CA 1
ATOM 1122 C C . LYS A 1 147 ? 0.890 26.848 -6.678 1.00 47.66 147 LYS A C 1
ATOM 1124 O O . LYS A 1 147 ? 0.839 26.883 -7.899 1.00 47.66 147 LYS A O 1
ATOM 1129 N N . LEU A 1 148 ? 0.091 26.031 -5.960 1.00 43.69 148 LEU A N 1
ATOM 1130 C CA . LEU A 1 148 ? -1.395 26.009 -6.036 1.00 43.69 148 LEU A CA 1
ATOM 1131 C C . LEU A 1 148 ? -2.028 25.100 -4.950 1.00 43.69 148 LEU A C 1
ATOM 1133 O O . LEU A 1 148 ? -1.379 24.211 -4.419 1.00 43.69 148 LEU A O 1
ATOM 1137 N N . ALA A 1 149 ? -3.283 25.382 -4.588 1.00 44.81 149 ALA A N 1
ATOM 1138 C CA . ALA A 1 149 ? -3.975 24.972 -3.365 1.00 44.81 149 ALA A CA 1
ATOM 1139 C C . ALA A 1 149 ? -4.947 23.767 -3.485 1.00 44.81 149 ALA A C 1
ATOM 1141 O O . ALA A 1 149 ? -5.379 23.408 -4.573 1.00 44.81 149 ALA A O 1
ATOM 1142 N N . LYS A 1 150 ? -5.296 23.255 -2.289 1.00 47.34 150 LYS A N 1
ATOM 1143 C CA . LYS A 1 150 ? -6.341 22.317 -1.790 1.00 47.34 150 LYS A CA 1
ATOM 1144 C C . LYS A 1 150 ? -7.612 22.055 -2.627 1.00 47.34 150 LYS A C 1
ATOM 1146 O O . LYS A 1 150 ? -8.244 23.014 -3.058 1.00 47.34 150 LYS A O 1
ATOM 1151 N N . ASP A 1 151 ? -8.069 20.789 -2.665 1.00 36.34 151 ASP A N 1
ATOM 1152 C CA . ASP A 1 151 ? -9.143 20.159 -1.832 1.00 36.34 151 ASP A CA 1
ATOM 1153 C C . ASP A 1 151 ? -9.250 18.646 -2.200 1.00 36.34 151 ASP A C 1
ATOM 1155 O O . ASP A 1 151 ? -9.211 18.345 -3.392 1.00 36.34 151 ASP A O 1
ATOM 1159 N N . VAL A 1 152 ? -9.342 17.675 -1.261 1.00 45.38 152 VAL A N 1
ATOM 1160 C CA . VAL A 1 152 ? -9.315 16.219 -1.617 1.00 45.38 152 VAL A CA 1
ATOM 1161 C C . VAL A 1 152 ? -10.246 15.314 -0.777 1.00 45.38 152 VAL A C 1
ATOM 1163 O O . VAL A 1 152 ? -10.342 15.440 0.443 1.00 45.38 152 VAL A O 1
ATOM 1166 N N . LYS A 1 153 ? -10.898 14.347 -1.453 1.00 36.66 153 LYS A N 1
ATOM 1167 C CA . LYS A 1 153 ? -11.758 13.259 -0.929 1.00 36.66 153 LYS A CA 1
ATOM 1168 C C . LYS A 1 153 ? -11.449 11.941 -1.677 1.00 36.66 153 LYS A C 1
ATOM 1170 O O . LYS A 1 153 ? -11.445 11.971 -2.901 1.00 36.66 153 LYS A O 1
ATOM 1175 N N . ALA A 1 154 ? -11.287 10.795 -0.995 1.00 34.41 154 ALA A N 1
ATOM 1176 C CA . ALA A 1 154 ? -11.166 9.466 -1.632 1.00 34.41 154 ALA A CA 1
ATOM 1177 C C . ALA A 1 154 ? -12.395 8.593 -1.414 1.00 34.41 154 ALA A C 1
ATOM 1179 O O . ALA A 1 154 ? -12.942 8.473 -0.316 1.00 34.41 154 ALA A O 1
ATOM 1180 N N . ILE A 1 155 ? -12.759 7.953 -2.514 1.00 35.44 155 ILE A N 1
ATOM 1181 C CA . ILE A 1 155 ? -13.758 6.912 -2.747 1.00 35.44 155 ILE A CA 1
ATOM 1182 C C . ILE A 1 155 ? -13.026 5.904 -3.655 1.00 35.44 155 ILE A C 1
ATOM 1184 O O . ILE A 1 155 ? -12.127 6.334 -4.362 1.00 35.44 155 ILE A O 1
ATOM 1188 N N . GLN A 1 156 ? -13.364 4.609 -3.655 1.00 36.31 156 GLN A N 1
ATOM 1189 C CA . GLN A 1 156 ? -12.752 3.573 -4.520 1.00 36.31 156 GLN A CA 1
ATOM 1190 C C . GLN A 1 156 ? -12.360 4.107 -5.923 1.00 36.31 156 GLN A C 1
ATOM 1192 O O . GLN A 1 156 ? -13.247 4.550 -6.650 1.00 36.31 156 GLN A O 1
ATOM 1197 N N . LEU A 1 157 ? -11.068 4.098 -6.297 1.00 39.53 157 LEU A N 1
ATOM 1198 C CA . LEU A 1 157 ? -10.589 4.869 -7.466 1.00 39.53 157 LEU A CA 1
ATOM 1199 C C . LEU A 1 157 ? -10.293 4.076 -8.745 1.00 39.53 157 LEU A C 1
ATOM 1201 O O . LEU A 1 157 ? -10.403 4.661 -9.819 1.00 39.53 157 LEU A O 1
ATOM 1205 N N . SER A 1 158 ? -9.929 2.792 -8.698 1.00 40.31 158 SER A N 1
ATOM 1206 C CA . SER A 1 158 ? -9.656 2.053 -9.938 1.00 40.31 158 SER A CA 1
ATOM 1207 C C . SER A 1 158 ? -9.956 0.563 -9.849 1.00 40.31 158 SER A C 1
ATOM 1209 O O . SER A 1 158 ? -9.862 -0.074 -8.799 1.00 40.31 158 SER A O 1
ATOM 1211 N N . TYR A 1 159 ? -10.356 0.038 -11.003 1.00 55.94 159 TYR A N 1
ATOM 1212 C CA . TYR A 1 159 ? -10.261 -1.369 -11.353 1.00 55.94 159 TYR A CA 1
ATOM 1213 C C . TYR A 1 159 ? -8.946 -1.555 -12.107 1.00 55.94 159 TYR A C 1
ATOM 1215 O O . TYR A 1 159 ? -8.458 -0.626 -12.751 1.00 55.94 159 TYR A O 1
ATOM 1223 N N . GLU A 1 160 ? -8.373 -2.744 -12.014 1.00 56.84 160 GLU A N 1
ATOM 1224 C CA . GLU A 1 160 ? -7.130 -3.093 -12.690 1.00 56.84 160 GLU A CA 1
ATOM 1225 C C . GLU A 1 160 ? -7.305 -2.925 -14.217 1.00 56.84 160 GLU A C 1
ATOM 1227 O O . GLU A 1 160 ? -8.070 -3.650 -14.852 1.00 56.84 160 GLU A O 1
ATOM 1232 N N . HIS A 1 161 ? -6.660 -1.911 -14.811 1.00 61.09 161 HIS A N 1
ATOM 1233 C CA . HIS A 1 161 ? -6.759 -1.594 -16.246 1.00 61.09 161 HIS A CA 1
ATOM 1234 C C . HIS A 1 161 ? -5.681 -2.370 -17.002 1.00 61.09 161 HIS A C 1
ATOM 1236 O O . HIS A 1 161 ? -4.643 -1.846 -17.394 1.00 61.09 161 HIS A O 1
ATOM 1242 N N . ASN A 1 162 ? -5.896 -3.679 -17.099 1.00 72.94 162 ASN A N 1
ATOM 1243 C CA . ASN A 1 162 ? -4.970 -4.605 -17.738 1.00 72.94 162 ASN A CA 1
ATOM 1244 C C . ASN A 1 162 ? -5.512 -5.036 -19.107 1.00 72.94 162 ASN A C 1
ATOM 1246 O O . ASN A 1 162 ? -6.683 -5.391 -19.230 1.00 72.94 162 ASN A O 1
ATOM 1250 N N . ALA A 1 163 ? -4.656 -5.066 -20.129 1.00 68.19 163 ALA A N 1
ATOM 1251 C CA . ALA A 1 163 ? -5.010 -5.542 -21.468 1.00 68.19 163 ALA A CA 1
ATOM 1252 C C . ALA A 1 163 ? -5.399 -7.035 -21.509 1.00 68.19 163 ALA A C 1
ATOM 1254 O O . ALA A 1 163 ? -5.874 -7.519 -22.527 1.00 68.19 163 ALA A O 1
ATOM 1255 N N . SER A 1 164 ? -5.253 -7.789 -20.420 1.00 71.56 164 SER A N 1
ATOM 1256 C CA . SER A 1 164 ? -5.854 -9.120 -20.295 1.00 71.56 164 SER A CA 1
ATOM 1257 C C . SER A 1 164 ? -7.388 -9.075 -20.199 1.00 71.56 164 SER A C 1
ATOM 1259 O O . SER A 1 164 ? -8.056 -10.034 -20.597 1.00 71.56 164 SER A O 1
ATOM 1261 N N . PHE A 1 165 ? -7.970 -7.963 -19.738 1.00 78.88 165 PHE A N 1
ATOM 1262 C CA . PHE A 1 165 ? -9.417 -7.782 -19.664 1.00 78.88 165 PHE A CA 1
ATOM 1263 C C . PHE A 1 165 ? -9.998 -7.411 -21.025 1.00 78.88 165 PHE A C 1
ATOM 1265 O O . PHE A 1 165 ? -9.547 -6.481 -21.690 1.00 78.88 165 PHE A O 1
ATOM 1272 N N . GLU A 1 166 ? -11.052 -8.120 -21.426 1.00 79.81 166 GLU A N 1
ATOM 1273 C CA . GLU A 1 166 ? -11.733 -7.889 -22.702 1.00 79.81 166 GLU A CA 1
ATOM 1274 C C . GLU A 1 166 ? -12.261 -6.459 -22.829 1.00 79.81 166 GLU A C 1
ATOM 1276 O O . GLU A 1 166 ? -12.020 -5.825 -23.847 1.00 79.81 166 GLU A O 1
ATOM 1281 N N . SER A 1 167 ? -12.840 -5.898 -21.764 1.00 82.94 167 SER A N 1
ATOM 1282 C CA . SER A 1 167 ? -13.333 -4.516 -21.771 1.00 82.94 167 SER A CA 1
ATOM 1283 C C . SER A 1 167 ? -12.232 -3.484 -22.030 1.00 82.94 167 SER A C 1
ATOM 1285 O O . SER A 1 167 ? -12.466 -2.495 -22.714 1.00 82.94 167 SER A O 1
ATOM 1287 N N . VAL A 1 168 ? -11.024 -3.718 -21.505 1.00 81.38 168 VAL A N 1
ATOM 1288 C CA . VAL A 1 168 ? -9.859 -2.841 -21.714 1.00 81.38 168 VAL A CA 1
ATOM 1289 C C . VAL A 1 168 ? -9.324 -3.000 -23.138 1.00 81.38 168 VAL A C 1
ATOM 1291 O O . VAL A 1 168 ? -8.943 -2.019 -23.774 1.00 81.38 168 VAL A O 1
ATOM 1294 N N . ARG A 1 169 ? -9.347 -4.226 -23.680 1.00 83.88 169 ARG A N 1
ATOM 1295 C CA . ARG A 1 169 ? -8.972 -4.491 -25.076 1.00 83.88 169 ARG A CA 1
ATOM 1296 C C . ARG A 1 169 ? -9.929 -3.829 -26.060 1.00 83.88 169 ARG A C 1
ATOM 1298 O O . ARG A 1 169 ? -9.469 -3.170 -26.984 1.00 83.88 169 ARG A O 1
ATOM 1305 N N . GLU A 1 170 ? -11.232 -3.976 -25.847 1.00 84.12 170 GLU A N 1
ATOM 1306 C CA . GLU A 1 170 ? -12.282 -3.375 -26.677 1.00 84.12 170 GLU A CA 1
ATOM 1307 C C . GLU A 1 170 ? -12.215 -1.841 -26.660 1.00 84.12 170 GLU A C 1
ATOM 1309 O O . GLU A 1 170 ? -12.326 -1.207 -27.711 1.00 84.12 170 GLU A O 1
ATOM 1314 N N . GLU A 1 171 ? -11.967 -1.242 -25.490 1.00 83.75 171 GLU A N 1
ATOM 1315 C CA . GLU A 1 171 ? -11.738 0.200 -25.347 1.00 83.75 171 GLU A CA 1
ATOM 1316 C C . GLU A 1 171 ? -10.534 0.664 -26.184 1.00 83.75 171 GLU A C 1
ATOM 1318 O O . GLU A 1 171 ? -10.662 1.582 -26.999 1.00 83.75 171 GLU A O 1
ATOM 1323 N N . LEU A 1 172 ? -9.382 -0.002 -26.035 1.00 80.12 172 LEU A N 1
ATOM 1324 C CA . LEU A 1 172 ? -8.162 0.316 -26.787 1.00 80.12 172 LEU A CA 1
ATOM 1325 C C . LEU A 1 172 ? -8.371 0.185 -28.303 1.00 80.12 172 LEU A C 1
ATOM 1327 O O . LEU A 1 172 ? -7.943 1.056 -29.061 1.00 80.12 172 LEU A O 1
ATOM 1331 N N . GLN A 1 173 ? -9.083 -0.854 -28.742 1.00 79.88 173 GLN A N 1
ATOM 1332 C CA . GLN A 1 173 ? -9.427 -1.084 -30.149 1.00 79.88 173 GLN A CA 1
ATOM 1333 C C . GLN A 1 173 ? -10.337 0.021 -30.707 1.00 79.88 173 GLN A C 1
ATOM 1335 O O . GLN A 1 173 ? -10.152 0.470 -31.837 1.00 79.88 173 GLN A O 1
ATOM 1340 N N . SER A 1 174 ? -11.307 0.486 -29.912 1.00 85.19 174 SER A N 1
ATOM 1341 C CA . SER A 1 174 ? -12.221 1.557 -30.320 1.00 85.19 174 SER A CA 1
ATOM 1342 C C . SER A 1 174 ? -11.531 2.918 -30.427 1.00 85.19 174 SER A C 1
ATOM 1344 O O . SER A 1 174 ? -11.935 3.730 -31.261 1.00 85.19 174 SER A O 1
ATOM 1346 N N . LEU A 1 175 ? -10.552 3.205 -29.566 1.00 84.12 175 LEU A N 1
ATOM 1347 C CA . LEU A 1 175 ? -9.842 4.489 -29.552 1.00 84.12 175 LEU A CA 1
ATOM 1348 C C . LEU A 1 175 ? -8.740 4.566 -30.618 1.00 84.12 175 LEU A C 1
ATOM 1350 O O . LEU A 1 175 ? -8.411 5.661 -31.081 1.00 84.12 175 LEU A O 1
ATOM 1354 N N . HIS A 1 176 ? -8.204 3.417 -31.032 1.00 85.06 176 HIS A N 1
ATOM 1355 C CA . HIS A 1 176 ? -7.063 3.318 -31.941 1.00 85.06 176 HIS A CA 1
ATOM 1356 C C . HIS A 1 176 ? -7.300 2.263 -33.041 1.00 85.06 176 HIS A C 1
ATOM 1358 O O . HIS A 1 176 ? -6.567 1.278 -33.126 1.00 85.06 176 HIS A O 1
ATOM 1364 N N . PRO A 1 177 ? -8.308 2.458 -33.912 1.00 81.19 177 PRO A N 1
ATOM 1365 C CA . PRO A 1 177 ? -8.756 1.434 -34.862 1.00 81.19 177 PRO A CA 1
ATOM 1366 C C . PRO A 1 177 ? -7.708 1.044 -35.915 1.00 81.19 177 PRO A C 1
ATOM 1368 O O . PRO A 1 177 ? -7.781 -0.048 -36.472 1.00 81.19 177 PRO A O 1
ATOM 1371 N N . ASP A 1 178 ? -6.734 1.920 -36.172 1.00 87.00 178 ASP A N 1
ATOM 1372 C CA . ASP A 1 178 ? -5.723 1.751 -37.219 1.00 87.00 178 ASP A CA 1
ATOM 1373 C C . ASP A 1 178 ? -4.301 1.550 -36.665 1.00 87.00 178 ASP A C 1
ATOM 1375 O O . ASP A 1 178 ? -3.344 1.603 -37.438 1.00 87.00 178 ASP A O 1
ATOM 1379 N N . ASP A 1 179 ? -4.123 1.361 -35.349 1.00 78.06 179 ASP A N 1
ATOM 1380 C CA . ASP A 1 179 ? -2.793 1.172 -34.757 1.00 78.06 179 ASP A CA 1
ATOM 1381 C C . ASP A 1 179 ? -2.368 -0.311 -34.804 1.00 78.06 179 ASP A C 1
ATOM 1383 O O . ASP A 1 179 ? -2.880 -1.133 -34.038 1.00 78.06 179 ASP A O 1
ATOM 1387 N N . PRO A 1 180 ? -1.413 -0.691 -35.677 1.00 75.12 180 PRO A N 1
ATOM 1388 C CA . PRO A 1 180 ? -0.997 -2.080 -35.835 1.00 75.12 180 PRO A CA 1
ATOM 1389 C C . PRO A 1 180 ? -0.133 -2.590 -34.671 1.00 75.12 180 PRO A C 1
ATOM 1391 O O . PRO A 1 180 ? 0.234 -3.766 -34.673 1.00 75.12 180 PRO A O 1
ATOM 1394 N N . GLN A 1 181 ? 0.252 -1.728 -33.720 1.00 72.81 181 GLN A N 1
ATOM 1395 C CA . GLN A 1 181 ? 1.076 -2.104 -32.567 1.00 72.81 181 GLN A CA 1
ATOM 1396 C C . GLN A 1 181 ? 0.258 -2.508 -31.339 1.00 72.81 181 GLN A C 1
ATOM 1398 O O . GLN A 1 181 ? 0.836 -3.013 -30.376 1.00 72.81 181 GLN A O 1
ATOM 1403 N N . ILE A 1 182 ? -1.065 -2.330 -31.356 1.00 69.31 182 ILE A N 1
ATOM 1404 C CA . ILE A 1 182 ? -1.931 -2.838 -30.290 1.00 69.31 182 ILE A CA 1
ATOM 1405 C C . ILE A 1 182 ? -2.090 -4.345 -30.496 1.00 69.31 182 ILE A C 1
ATOM 1407 O O . ILE A 1 182 ? -2.914 -4.813 -31.282 1.00 69.31 182 ILE A O 1
ATOM 1411 N N . VAL A 1 183 ? -1.230 -5.109 -29.822 1.00 61.22 183 VAL A N 1
ATOM 1412 C CA . VAL A 1 183 ? -1.227 -6.573 -29.871 1.00 61.22 183 VAL A CA 1
ATOM 1413 C C . VAL A 1 183 ? -2.160 -7.102 -28.783 1.00 61.22 183 VAL A C 1
ATOM 1415 O O . VAL A 1 183 ? -1.970 -6.800 -27.605 1.00 61.22 183 VAL A O 1
ATOM 1418 N N . PHE A 1 184 ? -3.164 -7.873 -29.197 1.00 59.19 184 PHE A N 1
ATOM 1419 C CA . PHE A 1 184 ? -4.094 -8.592 -28.324 1.00 59.19 184 PHE A CA 1
ATOM 1420 C C . PHE A 1 184 ? -3.659 -10.041 -28.122 1.00 59.19 184 PHE A C 1
ATOM 1422 O O . PHE A 1 184 ? -3.130 -10.634 -29.092 1.00 59.19 184 PHE A O 1
#

InterPro domains:
  IPR000222 PPM-type phosphatase, divalent cation binding [PS01032] (83-91)
  IPR036457 PPM-type phosphatase-like domain superfamily [G3DSA:3.60.40.10] (39-184)
  IPR036457 PPM-type phosphatase-like domain superfamily [SSF81606] (75-177)

Secondary structure (DSSP, 8-state):
------------S------------S--TT-EEETTEEEEEEEEETTEEEEEEEE--SSS---EEEEEEEESSSSTTS-EEEEEEEE---SSSHHHHHHHHHHHHHHHHHHHHHTS--HHHHHHHHHHHHHHHHHHHHHHHHTT------------------TTSHHHHHHHHHH-TT-TT---

Sequence (184 aa):
MVSNTLMRIVAPCWKPSVEGDNSNRDGDVTGRADGLLWYKDSGHHVNGEFSMAVIQANNLLEDCSQLESGPISLLESGPQGTFVGIYDGHGGPEAARFINQHLFENIKKFTSETHGMSADVINKAFLATEEAFLSLGILEWLGRLDKLAKDVKAIQLSYEHNASFESVREELQSLHPDDPQIVF